Protein AF-A0A5C2H928-F1 (afdb_monomer)

Foldseek 3Di:
DEEEEEQWELQRQVLQQVCPVPADPVYFYEYEYQDVVSQVPRPGPYYAYPPDPCRLVVVLVVLLVYQEYEYEYEQLDPRLLPCVVVVLVSCVVSNHHYAYEYEYDAPPDDPSSNVSSVNSVVVVVVSDPRYDYQYDNDPVVSSVVSNVVVVLLVQALVNLLVVCVVQVADLDDPPDDDDDPDRHNVVSLSSLQSHPCNLVSLLPDDPVVQCVVPQDDPDPVSGDSSLVSSVSSLPRDDDPSLSSLVSCLVPPDLSVLVSLLCCLQPPVQPDDDDPVSNVSSLVSLVVSCVVPVDPSSVVSSCVSPVPD

InterPro domains:
  IPR036525 Tubulin/FtsZ, GTPase domain superfamily [SSF52490] (1-109)

Radius of gyration: 24.38 Å; Cα contacts (8 Å, |Δi|>4): 415; chains: 1; bounding box: 58×36×71 Å

Secondary structure (DSSP, 8-state):
--EEEEEEHHHHHHHHHHHTTTS-TTEEEEEE-S-HHHHHT---SEEE-TTSTTHHHHHHHHHHT-SEEEEEEETT-HHHHHHHHHHHHHHHHTT-EEEEEEEPPPTTS-HHHHHHHHHHHHHHHHH-S-EEEE--SSHHHHHHHHHHHHHHTT--HHHHHHHHHHTT-----SSSS---TTS-HHHHHHHHHT-TTHHHHHHHS-HHHHHHT----SSGGGS-HHHHHHHHHHHHS-S-HHHHHHHHHHHS-GGGHHHHHHIIIIIISSS---HHHHHHHHHHHHHHHHHH--HHHHHHHHHHHTT-

Mean predicted aligned error: 11.14 Å

Nearest PDB stru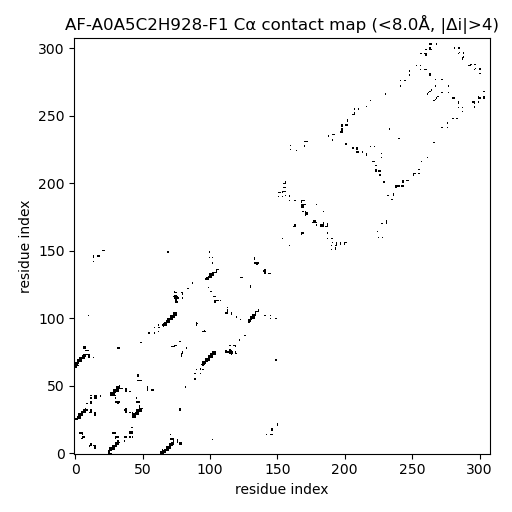ctures (foldseek):
  8grw-assembly1_A  TM=6.897E-01  e=3.865E-07  Spiroplasma melliferum KC3
  7yop-assembly1_B  TM=6.869E-01  e=4.079E-07  Spiroplasma melliferum KC3
  7yop-assembly1_A  TM=6.850E-01  e=5.060E-07  Spiroplasma melliferum KC3
  7ysz-assembly1_A  TM=6.876E-01  e=8.675E-07  Spiroplasma melliferum KC3
  8grw-assembly1_B  TM=6.575E-01  e=5.136E-06  Spiroplasma melliferum KC3

Solvent-accessible surface area (backbone atoms only — not comparable to full-atom values): 17445 Å² total; per-residue (Å²): 94,61,33,36,39,35,13,34,27,71,58,8,35,53,54,45,51,74,34,63,93,74,57,62,89,67,51,47,36,34,30,39,26,80,49,65,68,66,46,66,74,45,70,40,81,36,77,44,40,80,81,45,94,56,35,68,60,56,50,50,59,57,43,76,43,25,57,30,37,40,41,30,28,24,24,41,33,70,54,35,59,71,45,45,66,61,49,53,53,52,36,57,76,68,69,34,47,64,38,36,43,33,38,48,56,45,92,87,52,55,70,68,38,48,50,42,18,50,52,34,49,52,52,50,59,76,75,43,86,51,63,47,77,48,79,50,95,44,71,68,61,40,53,51,50,51,52,51,51,54,49,52,82,57,34,44,70,67,56,38,47,49,54,29,59,77,67,61,36,40,80,60,60,96,80,81,69,68,88,63,97,81,50,48,39,68,54,46,52,54,49,56,72,54,32,88,56,51,56,61,45,61,61,70,48,66,59,65,62,66,46,66,78,53,90,71,60,92,47,82,87,57,45,56,68,62,58,56,46,52,54,46,50,64,69,76,54,93,64,67,61,67,62,43,50,54,51,47,70,74,66,59,60,77,92,47,52,64,59,54,37,48,43,49,57,63,51,56,64,74,46,98,66,59,68,67,60,51,51,55,51,50,54,52,51,49,57,48,26,71,75,66,66,41,64,66,48,48,53,46,52,51,61,67,62,70,75,121

Structure (mmCIF, N/CA/C/O backbone):
data_AF-A0A5C2H928-F1
#
_entry.id   AF-A0A5C2H928-F1
#
loop_
_atom_site.group_PDB
_atom_site.id
_atom_site.type_symbol
_atom_site.label_atom_id
_atom_site.label_alt_id
_atom_site.label_comp_id
_atom_site.label_asym_id
_atom_site.label_entity_id
_atom_site.label_seq_id
_atom_site.pdbx_PDB_ins_code
_atom_site.Cartn_x
_atom_site.Cartn_y
_atom_site.Cartn_z
_atom_site.occupancy
_atom_site.B_iso_or_equiv
_atom_site.auth_seq_id
_atom_site.auth_comp_id
_atom_site.auth_asym_id
_atom_site.auth_atom_id
_atom_site.pdbx_PDB_model_num
ATOM 1 N N . MET A 1 1 ? -6.804 10.427 -7.674 1.00 55.69 1 MET A N 1
ATOM 2 C CA . MET A 1 1 ? -6.063 9.150 -7.776 1.00 55.69 1 MET A CA 1
ATOM 3 C C . MET A 1 1 ? -4.890 9.251 -6.802 1.00 55.69 1 MET A C 1
ATOM 5 O O . MET A 1 1 ? -4.259 10.294 -6.744 1.00 55.69 1 MET A O 1
ATOM 9 N N . LYS A 1 2 ? -4.619 8.267 -5.941 1.00 71.75 2 LYS A N 1
ATOM 10 C CA . LYS A 1 2 ? -3.500 8.432 -4.985 1.00 71.75 2 LYS A CA 1
ATOM 11 C C . LYS A 1 2 ? -2.214 7.746 -5.464 1.00 71.75 2 LYS A C 1
ATOM 13 O O . LYS A 1 2 ? -1.129 8.188 -5.111 1.00 71.75 2 LYS A O 1
ATOM 18 N N . LYS A 1 3 ? -2.279 6.698 -6.294 1.00 87.38 3 LYS A N 1
ATOM 19 C CA . LYS A 1 3 ? -1.070 5.949 -6.678 1.00 87.38 3 LYS A CA 1
ATOM 20 C C . LYS A 1 3 ? -1.137 5.439 -8.124 1.00 87.38 3 LYS A C 1
ATOM 22 O O . LYS A 1 3 ? -2.138 4.856 -8.536 1.00 87.38 3 LYS A O 1
ATOM 27 N N . LEU A 1 4 ? -0.067 5.663 -8.889 1.00 94.06 4 LEU A N 1
ATOM 28 C CA . LEU A 1 4 ? 0.100 5.188 -10.268 1.00 94.06 4 LEU A CA 1
ATOM 29 C C . LEU A 1 4 ? 1.338 4.287 -10.364 1.00 94.06 4 LEU A C 1
ATOM 31 O O . LEU A 1 4 ? 2.445 4.707 -10.030 1.00 94.06 4 LEU A O 1
ATOM 35 N N . ILE A 1 5 ? 1.169 3.056 -10.839 1.00 96.00 5 ILE A N 1
ATOM 36 C CA . ILE A 1 5 ? 2.278 2.134 -11.112 1.00 96.00 5 ILE A CA 1
ATOM 37 C C . ILE A 1 5 ? 2.601 2.217 -12.601 1.00 96.00 5 ILE A C 1
ATOM 39 O O . ILE A 1 5 ? 1.740 1.961 -13.440 1.00 96.00 5 ILE A O 1
ATOM 43 N N . ILE A 1 6 ? 3.835 2.581 -12.936 1.00 97.75 6 ILE A N 1
ATOM 44 C CA . ILE A 1 6 ? 4.293 2.744 -14.315 1.00 97.75 6 ILE A CA 1
ATOM 45 C C . ILE A 1 6 ? 5.278 1.629 -14.648 1.00 97.75 6 ILE A C 1
ATOM 47 O O . ILE A 1 6 ? 6.316 1.508 -14.008 1.00 97.75 6 ILE A O 1
ATOM 51 N N . GLY A 1 7 ? 4.980 0.840 -15.673 1.00 97.75 7 GLY A N 1
ATOM 52 C CA . GLY A 1 7 ? 5.851 -0.201 -16.204 1.00 97.75 7 GLY A CA 1
ATOM 53 C C . GLY A 1 7 ? 6.533 0.292 -17.471 1.00 97.75 7 GLY A C 1
ATOM 54 O O . GLY A 1 7 ? 5.864 0.551 -18.469 1.00 97.75 7 GLY A O 1
ATOM 55 N N . LEU A 1 8 ? 7.860 0.421 -17.448 1.00 97.94 8 LEU A N 1
ATOM 56 C CA . LEU A 1 8 ? 8.643 0.873 -18.597 1.00 97.94 8 LEU A CA 1
ATOM 57 C C . LEU A 1 8 ? 9.278 -0.303 -19.351 1.00 97.94 8 LEU A C 1
ATOM 59 O O . LEU A 1 8 ? 10.077 -1.073 -18.805 1.00 97.94 8 LEU A O 1
ATOM 63 N N . GLY A 1 9 ? 8.973 -0.396 -20.646 1.00 96.12 9 GLY A N 1
ATOM 64 C CA . GLY A 1 9 ? 9.479 -1.444 -21.531 1.00 96.12 9 GLY A CA 1
ATOM 65 C C . GLY A 1 9 ? 8.912 -2.833 -21.216 1.00 96.12 9 GLY A C 1
ATOM 66 O O . GLY A 1 9 ? 7.948 -2.977 -20.472 1.00 96.12 9 GLY A O 1
ATOM 67 N N . GLY A 1 10 ? 9.513 -3.878 -21.800 1.00 94.25 10 GLY A N 1
ATOM 68 C CA . GLY A 1 10 ? 8.982 -5.248 -21.701 1.00 94.25 10 GLY A CA 1
ATOM 69 C C . GLY A 1 10 ? 8.943 -5.779 -20.266 1.00 94.25 10 GLY A C 1
ATOM 70 O O . GLY A 1 10 ? 7.918 -6.272 -19.819 1.00 94.25 10 GLY A O 1
ATOM 71 N N . CYS A 1 11 ? 10.032 -5.589 -19.519 1.00 93.25 11 CYS A N 1
ATOM 72 C CA . CYS A 1 11 ? 10.132 -6.000 -18.117 1.00 93.25 11 CYS A CA 1
ATOM 73 C C . CYS A 1 11 ? 9.074 -5.300 -17.240 1.00 93.25 11 CYS A C 1
ATOM 75 O O . CYS A 1 11 ? 8.326 -5.970 -16.538 1.00 93.25 11 CYS A O 1
ATOM 77 N N . GLY A 1 12 ? 8.928 -3.972 -17.348 1.00 95.81 12 GLY A N 1
ATOM 78 C CA . GLY A 1 12 ? 7.892 -3.246 -16.609 1.00 95.81 12 GLY A CA 1
ATOM 79 C C . GLY A 1 12 ? 6.471 -3.682 -16.984 1.00 95.81 12 GLY A C 1
ATOM 80 O O . GLY A 1 12 ? 5.619 -3.805 -16.109 1.00 95.81 12 GLY A O 1
ATOM 81 N N . ASN A 1 13 ? 6.222 -3.971 -18.265 1.00 95.62 13 ASN A N 1
ATOM 82 C CA . ASN A 1 13 ? 4.935 -4.486 -18.728 1.00 95.62 13 ASN A CA 1
ATOM 83 C C . ASN A 1 13 ? 4.608 -5.871 -18.148 1.00 95.62 13 ASN A C 1
ATOM 85 O O . ASN A 1 13 ? 3.476 -6.103 -17.735 1.00 95.62 13 ASN A O 1
ATOM 89 N N . ASN A 1 14 ? 5.594 -6.769 -18.078 1.00 94.62 14 ASN A N 1
ATOM 90 C CA . ASN A 1 14 ? 5.408 -8.091 -17.480 1.00 94.62 14 ASN A CA 1
ATOM 91 C C . ASN A 1 14 ? 5.006 -7.975 -16.007 1.00 94.62 14 ASN A C 1
ATOM 93 O O . ASN A 1 14 ? 4.041 -8.609 -15.588 1.00 94.62 14 ASN A O 1
ATOM 97 N N . ILE A 1 15 ? 5.675 -7.104 -15.244 1.00 95.75 15 ILE A N 1
ATOM 98 C CA . ILE A 1 15 ? 5.316 -6.864 -13.841 1.00 95.75 15 ILE A CA 1
ATOM 99 C C . ILE A 1 15 ? 3.900 -6.290 -13.711 1.00 95.75 15 ILE A C 1
ATOM 101 O O . ILE A 1 15 ? 3.156 -6.722 -12.837 1.00 95.75 15 ILE A O 1
ATOM 105 N N . ILE A 1 16 ? 3.492 -5.370 -14.592 1.00 96.06 16 ILE A N 1
ATOM 106 C CA . ILE A 1 16 ? 2.112 -4.857 -14.603 1.00 96.06 16 ILE A CA 1
ATOM 107 C C . ILE A 1 16 ? 1.091 -5.972 -14.827 1.00 96.06 16 ILE A C 1
ATOM 109 O O . ILE A 1 16 ? 0.064 -5.986 -14.151 1.00 96.06 16 ILE A O 1
ATOM 113 N N . ASN A 1 17 ? 1.350 -6.884 -15.762 1.00 95.12 17 ASN A N 1
ATOM 114 C CA . ASN A 1 17 ? 0.442 -7.997 -16.027 1.00 95.12 17 ASN A CA 1
ATOM 115 C C . ASN A 1 17 ? 0.342 -8.923 -14.802 1.00 95.12 17 ASN A C 1
ATOM 117 O O . ASN A 1 17 ? -0.750 -9.318 -14.419 1.00 95.12 17 ASN A O 1
ATOM 121 N N . LEU A 1 18 ? 1.459 -9.188 -14.115 1.00 94.12 18 LEU A N 1
ATOM 122 C CA . LEU A 1 18 ? 1.479 -9.986 -12.879 1.00 94.12 18 LEU A CA 1
ATOM 123 C C . LEU A 1 18 ? 0.788 -9.315 -11.677 1.00 94.12 18 LEU A C 1
ATOM 125 O O . LEU A 1 18 ? 0.579 -9.975 -10.654 1.00 94.12 18 LEU A O 1
ATOM 129 N N . LEU A 1 19 ? 0.490 -8.016 -11.767 1.00 92.06 19 LEU A N 1
ATOM 130 C CA . LEU A 1 19 ? -0.123 -7.228 -10.699 1.00 92.06 19 LEU A CA 1
ATOM 131 C C . LEU A 1 19 ? -1.639 -7.094 -10.807 1.00 92.06 19 LEU A C 1
ATOM 133 O O . LEU A 1 19 ? -2.234 -6.734 -9.797 1.00 92.06 19 LEU A O 1
ATOM 137 N N . GLN A 1 20 ? -2.255 -7.340 -11.969 1.00 87.62 20 GLN A N 1
ATOM 138 C CA . GLN A 1 20 ? -3.663 -6.973 -12.200 1.00 87.62 20 GLN A CA 1
ATOM 139 C C . GLN A 1 20 ? -4.622 -7.552 -11.157 1.00 87.62 20 GLN A C 1
ATOM 141 O O . GLN A 1 20 ? -5.480 -6.828 -10.669 1.00 87.62 20 GLN A O 1
ATOM 146 N N . ASP A 1 21 ? -4.401 -8.797 -10.737 1.00 83.31 21 ASP A N 1
ATOM 147 C CA . ASP A 1 21 ? -5.258 -9.473 -9.753 1.00 83.31 21 ASP A CA 1
ATOM 148 C C . ASP A 1 21 ? -4.782 -9.292 -8.299 1.00 83.31 21 ASP A C 1
ATOM 150 O O . ASP A 1 21 ? -5.306 -9.917 -7.380 1.00 83.31 21 ASP A O 1
ATOM 154 N N . LYS A 1 22 ? -3.737 -8.484 -8.074 1.00 83.81 22 LYS A N 1
ATOM 155 C CA . LYS A 1 22 ? -3.078 -8.314 -6.764 1.00 83.81 22 LYS A CA 1
ATOM 156 C C . LYS A 1 22 ? -3.180 -6.899 -6.207 1.00 83.81 22 LYS A C 1
ATOM 158 O O . LYS A 1 22 ? -2.817 -6.677 -5.054 1.00 83.81 22 LYS A O 1
ATOM 163 N N . ILE A 1 23 ? -3.600 -5.942 -7.026 1.00 83.31 23 ILE A N 1
ATOM 164 C CA . ILE A 1 23 ? -3.774 -4.543 -6.638 1.00 83.31 23 ILE A CA 1
ATOM 165 C C . ILE A 1 23 ? -5.264 -4.225 -6.548 1.00 83.31 23 ILE A C 1
ATOM 167 O O . ILE A 1 23 ? -6.061 -4.736 -7.326 1.00 83.31 23 ILE A O 1
ATOM 171 N N . ASP A 1 24 ? -5.637 -3.380 -5.593 1.00 79.12 24 ASP A N 1
ATOM 172 C CA . ASP A 1 24 ? -7.003 -2.874 -5.483 1.00 79.12 24 ASP A CA 1
ATOM 173 C C . ASP A 1 24 ? -7.232 -1.650 -6.394 1.00 79.12 24 ASP A C 1
ATOM 175 O O . ASP A 1 24 ? -6.313 -1.112 -7.024 1.00 79.12 24 ASP A O 1
ATOM 179 N N . ASP A 1 25 ? -8.471 -1.157 -6.420 1.00 78.38 25 ASP A N 1
ATOM 180 C CA . ASP A 1 25 ? -8.875 0.007 -7.216 1.00 78.38 25 ASP A CA 1
ATOM 181 C C . ASP A 1 25 ? -8.203 1.331 -6.810 1.00 78.38 25 ASP A C 1
ATOM 183 O O . ASP A 1 25 ? -8.325 2.334 -7.528 1.00 78.38 25 ASP A O 1
ATOM 187 N N . SER A 1 26 ? -7.476 1.365 -5.685 1.00 76.31 26 SER A N 1
ATOM 188 C CA . SER A 1 26 ? -6.717 2.546 -5.264 1.00 76.31 26 SER A CA 1
ATOM 189 C C . SER A 1 26 ? -5.478 2.789 -6.136 1.00 76.31 26 SER A C 1
ATOM 191 O O . SER A 1 26 ? -4.950 3.912 -6.162 1.00 76.31 26 SER A O 1
ATOM 193 N N . PHE A 1 27 ? -5.065 1.774 -6.904 1.00 86.75 27 PHE A N 1
ATOM 194 C CA . PHE A 1 27 ? -4.008 1.854 -7.900 1.00 86.75 27 PHE A CA 1
ATOM 195 C C . PHE A 1 27 ? -4.575 1.970 -9.303 1.00 86.75 27 PHE A C 1
ATOM 197 O O . PHE A 1 27 ? -5.548 1.322 -9.682 1.00 86.75 27 PHE A O 1
ATOM 204 N N . LYS A 1 28 ? -3.889 2.763 -10.122 1.00 92.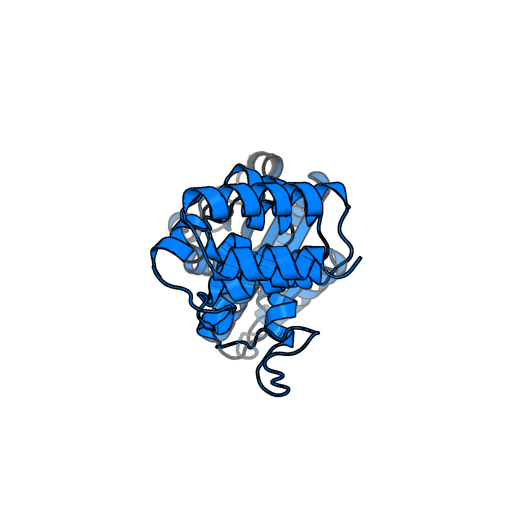75 28 LYS A N 1
ATOM 205 C CA . LYS A 1 28 ? -3.954 2.601 -11.571 1.00 92.75 28 LYS A CA 1
ATOM 206 C C . LYS A 1 28 ? -2.596 2.181 -12.101 1.00 92.75 28 LYS A C 1
ATOM 208 O O . LYS A 1 28 ? -1.559 2.489 -11.514 1.00 92.75 28 LYS A O 1
ATOM 213 N N . THR A 1 29 ? -2.612 1.468 -13.214 1.00 95.94 29 THR A N 1
ATOM 214 C CA . THR A 1 29 ? -1.425 0.952 -13.890 1.00 95.94 29 THR A CA 1
ATOM 215 C C . THR A 1 29 ? -1.278 1.598 -15.258 1.00 95.94 29 THR A C 1
ATOM 217 O O . THR A 1 29 ? -2.259 1.821 -15.969 1.00 95.94 29 THR A O 1
ATOM 220 N N . LEU A 1 30 ? -0.041 1.914 -15.626 1.00 97.50 30 LEU A N 1
ATOM 221 C CA . LEU A 1 30 ? 0.318 2.498 -16.909 1.00 97.50 30 LEU A CA 1
ATOM 222 C C . LEU A 1 30 ? 1.487 1.727 -17.523 1.00 97.50 30 LEU A C 1
ATOM 224 O O . LEU A 1 30 ? 2.583 1.713 -16.968 1.00 97.50 30 LEU A O 1
ATOM 228 N N . SER A 1 31 ? 1.278 1.145 -18.701 1.00 97.88 31 SER A N 1
ATOM 229 C CA . SER A 1 31 ? 2.362 0.574 -19.505 1.00 97.88 31 SER A CA 1
ATOM 230 C C . SER A 1 31 ? 2.913 1.617 -20.475 1.00 97.88 31 SER A C 1
ATOM 232 O O . SER A 1 31 ? 2.161 2.209 -21.252 1.00 97.88 31 SER A O 1
ATOM 234 N N . ILE A 1 32 ? 4.228 1.844 -20.427 1.00 97.88 32 ILE A N 1
ATOM 235 C CA . ILE A 1 32 ? 4.962 2.696 -21.368 1.00 97.88 32 ILE A CA 1
ATOM 236 C C . ILE A 1 32 ? 5.856 1.808 -22.225 1.00 97.88 32 ILE A C 1
ATOM 238 O O . ILE A 1 32 ? 6.888 1.302 -21.768 1.00 97.88 32 ILE A O 1
ATOM 242 N N . GLN A 1 33 ? 5.470 1.623 -23.486 1.00 95.44 33 GLN A N 1
ATOM 243 C CA . GLN A 1 33 ? 6.111 0.656 -24.368 1.00 95.44 33 GLN A CA 1
ATOM 244 C C . GLN A 1 33 ? 6.231 1.183 -25.800 1.00 95.44 33 GLN A C 1
ATOM 246 O O . GLN A 1 33 ? 5.265 1.644 -26.395 1.00 95.44 33 GLN A O 1
ATOM 251 N N . LYS A 1 34 ? 7.442 1.077 -26.364 1.00 94.38 34 LYS A N 1
ATOM 252 C CA . LYS A 1 34 ? 7.734 1.481 -27.751 1.00 94.38 34 LYS A CA 1
ATOM 253 C C . LYS A 1 34 ? 7.280 0.447 -28.784 1.00 94.38 34 LYS A C 1
ATOM 255 O O . LYS A 1 34 ? 7.110 0.783 -29.952 1.00 94.38 34 LYS A O 1
ATOM 260 N N . ASP A 1 35 ? 7.196 -0.812 -28.361 1.00 93.38 35 ASP A N 1
ATOM 261 C CA . ASP A 1 35 ? 6.748 -1.946 -29.162 1.00 93.38 35 ASP A CA 1
ATOM 262 C C . ASP A 1 35 ? 5.219 -2.058 -29.096 1.00 93.38 35 ASP A C 1
ATOM 264 O O . ASP A 1 35 ? 4.649 -2.373 -28.050 1.00 93.38 35 ASP A O 1
ATOM 268 N N . LEU A 1 36 ? 4.557 -1.789 -30.220 1.00 93.31 36 LEU A N 1
ATOM 269 C CA . LEU A 1 36 ? 3.099 -1.773 -30.303 1.00 93.31 36 LEU A CA 1
ATOM 270 C C . LEU A 1 36 ? 2.468 -3.144 -30.031 1.00 93.31 36 LEU A C 1
ATOM 272 O O . LEU A 1 36 ? 1.366 -3.190 -29.491 1.00 93.31 36 LEU A O 1
ATOM 276 N N . GLN A 1 37 ? 3.154 -4.247 -30.347 1.00 93.19 37 GLN A N 1
ATOM 277 C CA . GLN A 1 37 ? 2.633 -5.590 -30.086 1.00 93.19 37 GLN A CA 1
ATOM 278 C C . GLN A 1 37 ? 2.624 -5.872 -28.584 1.00 93.19 37 GLN A C 1
ATOM 280 O O . GLN A 1 37 ? 1.601 -6.280 -28.034 1.00 93.19 37 GLN A O 1
ATOM 285 N N . LEU A 1 38 ? 3.731 -5.565 -27.896 1.00 91.50 38 LEU A N 1
ATOM 286 C CA . LEU A 1 38 ? 3.805 -5.688 -26.437 1.00 91.50 38 LEU A CA 1
ATOM 287 C C . LEU A 1 38 ? 2.843 -4.725 -25.724 1.00 91.50 38 LEU A C 1
ATOM 289 O O . LEU A 1 38 ? 2.281 -5.072 -24.686 1.00 91.50 38 LEU A O 1
ATOM 293 N N . LEU A 1 39 ? 2.642 -3.522 -26.272 1.00 93.31 39 LEU A N 1
ATOM 294 C CA . LEU A 1 39 ? 1.685 -2.554 -25.736 1.00 93.31 39 LEU A CA 1
ATOM 295 C C . LEU A 1 39 ? 0.240 -3.064 -25.882 1.00 93.31 39 LEU A C 1
ATOM 297 O O . LEU A 1 39 ? -0.550 -2.942 -24.944 1.00 93.31 39 LEU A O 1
ATOM 301 N N . ALA A 1 40 ? -0.103 -3.676 -27.020 1.00 93.50 40 ALA A N 1
ATOM 302 C CA . ALA A 1 40 ? -1.438 -4.208 -27.281 1.00 93.50 40 ALA A CA 1
ATOM 303 C C . ALA A 1 40 ? -1.838 -5.282 -26.257 1.00 93.50 40 ALA A C 1
ATOM 305 O O . ALA A 1 40 ? -2.917 -5.180 -25.671 1.00 93.50 40 ALA A O 1
ATOM 306 N N . ILE A 1 41 ? -0.938 -6.227 -25.960 1.00 94.75 41 ILE A N 1
ATOM 307 C CA . ILE A 1 41 ? -1.176 -7.323 -25.000 1.00 94.75 41 ILE A CA 1
ATOM 308 C C . ILE A 1 41 ? -1.043 -6.915 -23.524 1.00 94.75 41 ILE A C 1
ATOM 310 O O . ILE A 1 41 ? -1.226 -7.741 -22.632 1.00 94.75 41 ILE A O 1
ATOM 314 N N . SER A 1 42 ? -0.682 -5.662 -23.236 1.00 96.00 42 SER A N 1
ATOM 315 C CA . SER A 1 42 ? -0.625 -5.160 -21.862 1.00 96.00 42 SER A CA 1
ATOM 316 C C . SER A 1 42 ? -2.006 -5.203 -21.208 1.00 96.00 42 SER A C 1
ATOM 318 O O . SER A 1 42 ? -2.995 -4.815 -21.828 1.00 96.00 42 SER A O 1
ATOM 320 N N . GLN A 1 43 ? -2.075 -5.601 -19.943 1.00 95.88 43 GLN A N 1
ATOM 321 C CA . GLN A 1 43 ? -3.306 -5.536 -19.153 1.00 95.88 43 GLN A CA 1
ATOM 322 C C . GLN A 1 43 ? -3.422 -4.232 -18.343 1.00 95.88 43 GLN A C 1
ATOM 324 O O . GLN A 1 43 ? -4.352 -4.072 -17.563 1.00 95.88 43 GLN A O 1
ATOM 329 N N . ALA A 1 44 ? -2.497 -3.283 -18.528 1.00 96.38 44 ALA A N 1
ATOM 330 C CA . ALA A 1 44 ? -2.520 -1.998 -17.835 1.00 96.38 44 ALA A CA 1
ATOM 331 C C . ALA A 1 44 ? -3.829 -1.217 -18.058 1.00 96.38 44 ALA A C 1
ATOM 333 O O . ALA A 1 44 ? -4.358 -1.198 -19.172 1.00 96.38 44 ALA A O 1
ATOM 334 N N . ASN A 1 45 ? -4.271 -0.463 -17.042 1.00 95.19 45 ASN A N 1
ATOM 335 C CA . ASN A 1 45 ? -5.421 0.446 -17.167 1.00 95.19 45 ASN A CA 1
ATOM 336 C C . ASN A 1 45 ? -5.179 1.528 -18.232 1.00 95.19 45 ASN A C 1
ATOM 338 O O . ASN A 1 45 ? -6.101 1.928 -18.937 1.00 95.19 45 ASN A O 1
ATOM 342 N N . PHE A 1 46 ? -3.933 1.993 -18.345 1.00 96.25 46 PHE A N 1
ATOM 343 C CA . PHE A 1 46 ? -3.497 2.970 -19.334 1.00 96.25 46 PHE A CA 1
ATOM 344 C C . PHE A 1 46 ? -2.302 2.445 -20.128 1.00 96.25 46 PHE A C 1
ATOM 346 O O . PHE A 1 46 ? -1.448 1.721 -19.616 1.00 96.25 46 PHE A O 1
ATOM 353 N N . LYS A 1 47 ? -2.216 2.846 -21.393 1.00 97.56 47 LYS A N 1
ATOM 354 C CA . LYS A 1 47 ? -1.186 2.405 -22.336 1.00 97.56 47 LYS A CA 1
ATOM 355 C C . LYS A 1 47 ? -0.677 3.620 -23.092 1.00 97.56 47 LYS A C 1
ATOM 357 O O . LYS A 1 47 ? -1.481 4.338 -23.679 1.00 97.56 47 LYS A O 1
ATOM 362 N N . LEU A 1 48 ? 0.631 3.856 -23.075 1.00 97.75 48 LEU A N 1
ATOM 363 C CA . LEU A 1 48 ? 1.257 4.956 -23.805 1.00 97.75 48 LEU A CA 1
ATOM 364 C C . LEU A 1 48 ? 2.460 4.459 -24.602 1.00 97.75 48 LEU A C 1
ATOM 366 O O . LEU A 1 48 ? 3.296 3.710 -24.089 1.00 97.75 48 LEU A O 1
ATOM 370 N N . ASN A 1 49 ? 2.584 4.929 -25.840 1.00 96.62 49 ASN A N 1
ATOM 371 C CA . ASN A 1 49 ? 3.801 4.753 -26.612 1.00 96.62 49 ASN A CA 1
ATOM 372 C C . ASN A 1 49 ? 4.672 6.013 -26.465 1.00 96.62 49 ASN A C 1
ATOM 374 O O . ASN A 1 49 ? 4.209 7.109 -26.775 1.00 96.62 49 ASN A O 1
ATOM 378 N N . PRO A 1 50 ? 5.938 5.901 -26.016 1.00 94.75 50 PRO A N 1
ATOM 379 C CA . PRO A 1 50 ? 6.826 7.055 -25.863 1.00 94.75 50 PRO A CA 1
ATOM 380 C C . PRO A 1 50 ? 7.198 7.736 -27.190 1.00 94.75 50 PRO A C 1
ATOM 382 O O . PRO A 1 50 ? 7.854 8.772 -27.170 1.00 94.75 50 PRO A O 1
ATOM 385 N N . LYS A 1 51 ? 6.828 7.150 -28.337 1.00 94.06 51 LYS A N 1
ATOM 386 C CA . LYS A 1 51 ? 7.000 7.744 -29.669 1.00 94.06 51 LYS A CA 1
ATOM 387 C C . LYS A 1 51 ? 5.799 8.575 -30.129 1.00 94.06 51 LYS A C 1
ATOM 389 O O . LYS A 1 51 ? 5.903 9.216 -31.170 1.00 94.06 51 LYS A O 1
ATOM 394 N N . ASP A 1 52 ? 4.681 8.547 -29.406 1.00 95.44 52 ASP A N 1
ATOM 395 C CA . ASP A 1 52 ? 3.497 9.315 -29.787 1.00 95.44 52 ASP A CA 1
ATOM 396 C C . ASP A 1 52 ? 3.744 10.816 -29.580 1.00 95.44 52 ASP A C 1
ATOM 398 O O . ASP A 1 52 ? 4.264 11.238 -28.544 1.00 95.44 52 ASP A O 1
ATOM 402 N N . ASN A 1 53 ? 3.312 11.640 -30.538 1.00 94.38 53 ASN A N 1
ATOM 403 C CA . ASN A 1 53 ? 3.501 13.097 -30.493 1.00 94.38 53 ASN A CA 1
ATOM 404 C C . ASN A 1 53 ? 2.823 13.761 -29.281 1.00 94.38 53 ASN A C 1
ATOM 406 O O . ASN A 1 53 ? 3.218 14.846 -28.862 1.00 94.38 53 ASN A O 1
ATOM 410 N N . ASP A 1 54 ? 1.798 13.126 -28.712 1.00 95.44 54 ASP A N 1
ATOM 411 C CA . ASP A 1 54 ? 1.058 13.608 -27.547 1.00 95.44 54 ASP A CA 1
ATOM 412 C C . ASP A 1 54 ? 1.402 12.854 -26.250 1.00 95.44 54 ASP A C 1
ATOM 414 O O . ASP A 1 54 ? 0.704 13.010 -25.244 1.00 95.44 54 ASP A O 1
ATOM 418 N N . PHE A 1 55 ? 2.495 12.080 -26.244 1.00 96.56 55 PHE A N 1
ATOM 419 C CA . PHE A 1 55 ? 2.939 11.282 -25.101 1.00 96.56 55 PHE A CA 1
ATOM 420 C C . PHE A 1 55 ? 3.047 12.101 -23.807 1.00 96.56 55 PHE A C 1
ATOM 422 O O . PHE A 1 55 ? 2.426 11.748 -22.802 1.00 96.56 55 PHE A O 1
ATOM 429 N N . GLU A 1 56 ? 3.794 13.214 -23.822 1.00 96.31 56 GLU A N 1
ATOM 430 C CA . GLU A 1 56 ? 3.982 14.048 -22.625 1.00 96.31 56 GLU A CA 1
ATOM 431 C C . GLU A 1 56 ? 2.648 14.638 -22.152 1.00 96.31 56 GLU A C 1
ATOM 433 O O . GLU A 1 56 ? 2.370 14.655 -20.954 1.00 96.31 56 GLU A O 1
ATOM 438 N N . LYS A 1 57 ? 1.784 15.071 -23.079 1.00 96.19 57 LYS A N 1
ATOM 439 C CA . LYS A 1 57 ? 0.464 15.621 -22.744 1.00 96.19 57 LYS A CA 1
ATOM 440 C C . LYS A 1 57 ? -0.401 14.576 -22.038 1.00 96.19 57 LYS A C 1
ATOM 442 O O . LYS A 1 57 ? -0.932 14.861 -20.967 1.00 96.19 57 LYS A O 1
ATOM 447 N N . LYS A 1 58 ? -0.503 13.368 -22.601 1.00 96.19 58 LYS A N 1
ATOM 448 C CA . LYS A 1 58 ? -1.264 12.257 -22.011 1.00 96.19 58 LYS A CA 1
ATOM 449 C C . LYS A 1 58 ? -0.708 11.856 -20.644 1.00 96.19 58 LYS A C 1
ATOM 451 O O . LYS A 1 58 ? -1.477 11.668 -19.703 1.00 96.19 58 LYS A O 1
ATOM 456 N N . LEU A 1 59 ? 0.618 11.771 -20.512 1.00 96.88 59 LEU A N 1
ATOM 457 C CA . LEU A 1 59 ? 1.262 11.457 -19.239 1.00 96.88 59 LEU A CA 1
ATOM 458 C C . LEU A 1 59 ? 0.987 12.542 -18.188 1.00 96.88 59 LEU A C 1
ATOM 460 O O . LEU A 1 59 ? 0.604 12.211 -17.070 1.00 96.88 59 LEU A O 1
ATOM 464 N N . ASN A 1 60 ? 1.101 13.824 -18.545 1.00 95.12 60 ASN A N 1
ATOM 465 C CA . ASN A 1 60 ? 0.786 14.936 -17.645 1.00 95.12 60 ASN A CA 1
ATOM 466 C C . ASN A 1 60 ? -0.663 14.875 -17.150 1.00 95.12 60 ASN A C 1
ATOM 468 O O . ASN A 1 60 ? -0.898 15.044 -15.957 1.00 95.12 60 ASN A O 1
ATOM 472 N N . THR A 1 61 ? -1.630 14.567 -18.019 1.00 93.75 61 THR A N 1
ATOM 473 C CA . THR A 1 61 ? -3.031 14.390 -17.605 1.00 93.75 61 THR A CA 1
ATOM 474 C C . THR A 1 61 ? -3.186 13.269 -16.574 1.00 93.75 61 THR A C 1
ATOM 476 O O . THR A 1 61 ? -3.874 13.456 -15.577 1.00 93.75 61 THR A O 1
ATOM 479 N N . LEU A 1 62 ? -2.513 12.126 -16.741 1.00 93.38 62 LEU A N 1
ATOM 480 C CA . LEU A 1 62 ? -2.556 11.041 -15.746 1.00 93.38 62 LEU A CA 1
ATOM 481 C C . LEU A 1 62 ? -1.901 11.438 -14.411 1.00 93.38 62 LEU A C 1
ATOM 483 O O . LEU A 1 62 ? -2.375 11.055 -13.336 1.00 93.38 62 LEU A O 1
ATOM 487 N N . LEU A 1 63 ? -0.819 12.217 -14.473 1.00 93.31 63 LEU A N 1
ATOM 488 C CA . LEU A 1 63 ? -0.095 12.691 -13.294 1.00 93.31 63 LEU A CA 1
ATOM 489 C C . LEU A 1 63 ? -0.853 13.784 -12.533 1.00 93.31 63 LEU A C 1
ATOM 491 O O . LEU A 1 63 ? -0.750 13.819 -11.314 1.00 93.31 63 LEU A O 1
ATOM 495 N N . GLN A 1 64 ? -1.678 14.607 -13.190 1.00 88.56 64 GLN A N 1
ATOM 496 C CA . GLN A 1 64 ? -2.546 15.583 -12.505 1.00 88.56 64 GLN A CA 1
ATOM 497 C C . GLN A 1 64 ? -3.460 14.927 -11.473 1.00 88.56 64 GLN A C 1
ATOM 499 O O . GLN A 1 64 ? -3.776 15.519 -10.443 1.00 88.56 64 GLN A O 1
ATOM 504 N N . TYR A 1 65 ? -3.867 13.688 -11.737 1.00 85.00 65 TYR A N 1
ATOM 505 C CA . TYR A 1 65 ? -4.705 12.947 -10.819 1.00 85.00 65 TYR A CA 1
ATOM 506 C C . TYR A 1 65 ? -3.913 12.100 -9.835 1.00 85.00 65 TYR A C 1
ATOM 508 O O . TYR A 1 65 ? -4.576 11.540 -8.979 1.00 85.00 65 TYR A O 1
ATOM 516 N N . SER A 1 66 ? -2.578 12.002 -9.909 1.00 87.31 66 SER A N 1
ATOM 517 C CA . SER A 1 66 ? -1.740 11.092 -9.105 1.00 87.31 66 SER A CA 1
ATOM 518 C C . SER A 1 66 ? -0.691 11.846 -8.283 1.00 87.31 66 SER A C 1
ATOM 520 O O . SER A 1 66 ? 0.168 12.510 -8.847 1.00 87.31 66 SER A O 1
ATOM 522 N N . ASN A 1 67 ? -0.670 11.686 -6.957 1.00 78.50 67 ASN A N 1
ATOM 523 C CA . ASN A 1 67 ? 0.362 12.307 -6.107 1.00 78.50 67 ASN A CA 1
ATOM 524 C C . ASN A 1 67 ? 1.580 11.401 -5.830 1.00 78.50 67 ASN A C 1
ATOM 526 O O . ASN A 1 67 ? 2.611 11.899 -5.369 1.00 78.50 67 ASN A O 1
ATOM 530 N N . LYS A 1 68 ? 1.496 10.100 -6.146 1.00 88.81 68 LYS A N 1
ATOM 531 C CA . LYS A 1 68 ? 2.592 9.135 -5.982 1.00 88.81 68 LYS A CA 1
ATOM 532 C C . LYS A 1 68 ? 2.722 8.188 -7.178 1.00 88.81 68 LYS A C 1
ATOM 534 O O . LYS A 1 68 ? 1.723 7.672 -7.681 1.00 88.81 68 LYS A O 1
ATOM 539 N N . VAL A 1 69 ? 3.958 7.930 -7.600 1.00 93.88 69 VAL A N 1
ATOM 540 C CA . VAL A 1 69 ? 4.314 7.027 -8.704 1.00 93.88 69 VAL A CA 1
ATOM 541 C C . VAL A 1 69 ? 5.270 5.934 -8.233 1.00 93.88 69 VAL A C 1
ATOM 543 O O . VAL A 1 69 ? 6.235 6.196 -7.516 1.00 93.88 69 VAL A O 1
ATOM 546 N N . ILE A 1 70 ? 5.040 4.703 -8.682 1.00 95.06 70 ILE A N 1
ATOM 547 C CA . ILE A 1 70 ? 6.017 3.612 -8.594 1.00 95.06 70 ILE A CA 1
ATOM 548 C C . ILE A 1 70 ? 6.445 3.278 -10.021 1.00 95.06 70 ILE A C 1
ATOM 550 O O . ILE A 1 70 ? 5.649 2.751 -10.793 1.00 95.06 70 ILE A O 1
ATOM 554 N N . LEU A 1 71 ? 7.684 3.607 -10.390 1.00 97.31 71 LEU A N 1
ATOM 555 C CA . LEU A 1 71 ? 8.244 3.283 -11.701 1.00 97.31 71 LEU A CA 1
ATOM 556 C C . LEU A 1 71 ? 8.981 1.945 -11.633 1.00 97.31 71 LEU A C 1
ATOM 558 O O . LEU A 1 71 ? 9.969 1.814 -10.915 1.00 97.31 71 LEU A O 1
ATOM 562 N N . VAL A 1 72 ? 8.539 0.979 -12.429 1.00 97.50 72 VAL A N 1
ATOM 563 C CA . VAL A 1 72 ? 9.128 -0.356 -12.543 1.00 97.50 72 VAL A CA 1
ATOM 564 C C . VAL A 1 72 ? 9.772 -0.500 -13.911 1.00 97.50 72 VAL A C 1
ATOM 566 O O . VAL A 1 72 ? 9.136 -0.259 -14.941 1.00 97.50 72 VAL A O 1
ATOM 569 N N . LEU A 1 73 ? 11.043 -0.891 -13.944 1.00 97.50 73 LEU A N 1
ATOM 570 C CA . LEU A 1 73 ? 11.788 -1.017 -15.193 1.00 97.50 73 LEU A CA 1
ATOM 571 C C . LEU A 1 73 ? 12.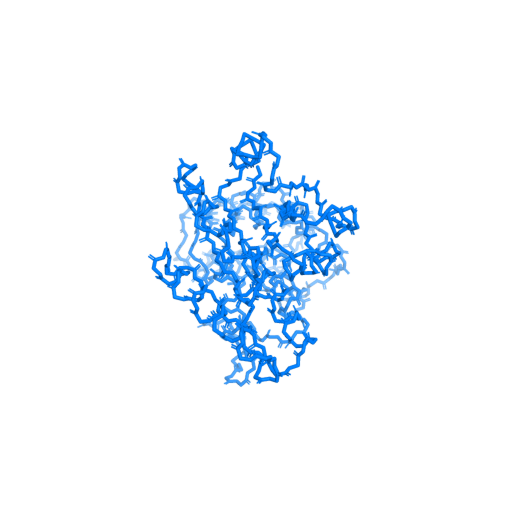847 -2.113 -15.124 1.00 97.50 73 LEU A C 1
ATOM 573 O O . LEU A 1 73 ? 13.392 -2.403 -14.063 1.00 97.50 73 LEU A O 1
ATOM 577 N N . GLY A 1 74 ? 13.194 -2.677 -16.279 1.00 96.38 74 GLY A N 1
ATOM 578 C CA . GLY A 1 74 ? 14.381 -3.522 -16.412 1.00 96.38 74 GLY A CA 1
ATOM 579 C C . GLY A 1 74 ? 15.608 -2.657 -16.672 1.00 96.38 74 GLY A C 1
ATOM 580 O O . GLY A 1 74 ? 15.652 -1.962 -17.687 1.00 96.38 74 GLY A O 1
ATOM 581 N N . ALA A 1 75 ? 16.618 -2.697 -15.804 1.00 95.38 75 ALA A N 1
ATOM 582 C CA . ALA A 1 75 ? 17.824 -1.875 -15.933 1.00 95.38 75 ALA A CA 1
ATOM 583 C C . ALA A 1 75 ? 18.605 -2.190 -17.222 1.00 95.38 75 ALA A C 1
ATOM 585 O O . ALA A 1 75 ? 19.204 -1.303 -17.810 1.00 95.38 75 ALA A O 1
ATOM 586 N N . ALA A 1 76 ? 18.543 -3.432 -17.709 1.00 94.25 76 ALA A N 1
ATOM 587 C CA . ALA A 1 76 ? 19.159 -3.864 -18.969 1.00 94.25 76 ALA A CA 1
ATOM 588 C C . ALA A 1 76 ? 18.306 -3.561 -20.224 1.00 94.25 76 ALA A C 1
ATOM 590 O O . ALA A 1 76 ? 18.595 -4.023 -21.337 1.00 94.25 76 ALA A O 1
ATOM 591 N N . GLY A 1 77 ? 17.185 -2.860 -20.051 1.00 92.12 77 GLY A N 1
ATOM 592 C CA . GLY A 1 77 ? 16.249 -2.528 -21.115 1.00 92.12 77 GLY A CA 1
ATOM 593 C C . GLY A 1 77 ? 16.690 -1.293 -21.894 1.00 92.12 77 GLY A C 1
ATOM 594 O O . GLY A 1 77 ? 16.939 -0.241 -21.313 1.00 92.12 77 GLY A O 1
ATOM 595 N N . THR A 1 78 ? 16.691 -1.372 -23.228 1.00 91.62 78 THR A N 1
ATOM 596 C CA . THR A 1 78 ? 16.975 -0.197 -24.071 1.00 91.62 78 THR A CA 1
ATOM 597 C C . THR A 1 78 ? 15.950 0.914 -23.858 1.00 91.62 78 THR A C 1
ATOM 599 O O . THR A 1 78 ? 16.307 2.082 -23.867 1.00 91.62 78 THR A O 1
ATOM 602 N N . SER A 1 79 ? 14.674 0.561 -23.655 1.00 94.12 79 SER A N 1
ATOM 603 C CA . SER A 1 79 ? 13.621 1.547 -23.376 1.00 94.12 79 SER A CA 1
ATOM 604 C C . SER A 1 79 ? 13.876 2.264 -22.051 1.00 94.12 79 SER A C 1
ATOM 606 O O . SER A 1 79 ? 13.672 3.467 -21.961 1.00 94.12 79 SER A O 1
ATOM 608 N N . SER A 1 80 ? 14.384 1.544 -21.048 1.00 95.06 80 SER A N 1
ATOM 609 C CA . SER A 1 80 ? 14.770 2.130 -19.768 1.00 95.06 80 SER A CA 1
ATOM 610 C C . SER A 1 80 ? 15.891 3.142 -19.941 1.00 95.06 80 SER A C 1
ATOM 612 O O . SER A 1 80 ? 15.751 4.273 -19.503 1.00 95.06 80 SER A O 1
ATOM 614 N N . LEU A 1 81 ? 16.971 2.774 -20.635 1.00 94.50 81 LEU A N 1
ATOM 615 C CA . LEU A 1 81 ? 18.082 3.694 -20.876 1.00 94.50 81 LEU A CA 1
ATOM 616 C C . LEU A 1 81 ? 17.653 4.946 -21.660 1.00 94.50 81 LEU A C 1
ATOM 618 O O . LEU A 1 81 ? 18.100 6.037 -21.333 1.00 94.50 81 LEU A O 1
ATOM 622 N N . LEU A 1 82 ? 16.789 4.792 -22.667 1.00 94.88 82 LEU A N 1
ATOM 623 C CA . LEU A 1 82 ? 16.387 5.889 -23.553 1.00 94.88 82 LEU A CA 1
ATOM 624 C C . LEU A 1 82 ? 15.367 6.847 -22.929 1.00 94.88 82 LEU A C 1
ATOM 626 O O . LEU A 1 82 ? 15.442 8.047 -23.165 1.00 94.88 82 LEU A O 1
ATOM 630 N N . TYR A 1 83 ? 14.389 6.333 -22.182 1.00 95.81 83 TYR A N 1
ATOM 631 C CA . TYR A 1 83 ? 13.224 7.128 -21.774 1.00 95.81 83 TYR A CA 1
ATOM 632 C C . TYR A 1 83 ? 13.192 7.469 -20.282 1.00 95.81 83 TYR A C 1
ATOM 634 O O . TYR A 1 83 ? 12.392 8.311 -19.877 1.00 95.81 83 TYR A O 1
ATOM 642 N N . PHE A 1 84 ? 14.042 6.849 -19.456 1.00 95.75 84 PHE A N 1
ATOM 643 C CA . PHE A 1 84 ? 14.041 7.056 -18.005 1.00 95.75 84 PHE A CA 1
ATOM 644 C C . PHE A 1 84 ? 14.225 8.524 -17.609 1.00 95.75 84 PHE A C 1
ATOM 646 O O . PHE A 1 84 ? 13.452 9.047 -16.810 1.00 95.75 84 PHE A O 1
ATOM 653 N N . GLU A 1 85 ? 15.226 9.190 -18.179 1.00 94.69 85 GLU A N 1
ATOM 654 C CA . GLU A 1 85 ? 15.549 10.577 -17.845 1.00 94.69 85 GLU A CA 1
ATOM 655 C C . GLU A 1 85 ? 14.374 11.517 -18.132 1.00 94.69 85 GLU A C 1
ATOM 657 O O . GLU A 1 85 ? 13.945 12.260 -17.249 1.00 94.69 85 GLU A O 1
ATOM 662 N N . ASN A 1 86 ? 13.782 11.404 -19.324 1.00 94.88 86 ASN A N 1
ATOM 663 C CA . ASN A 1 86 ? 12.620 12.202 -19.701 1.00 94.88 86 ASN A CA 1
ATOM 664 C C . ASN A 1 86 ? 11.430 11.971 -18.751 1.00 94.88 86 ASN A C 1
ATOM 666 O O . ASN A 1 86 ? 10.784 12.921 -18.314 1.00 94.88 86 ASN A O 1
ATOM 670 N N . LEU A 1 87 ? 11.173 10.717 -18.357 1.00 96.62 87 LEU A N 1
ATOM 671 C CA . LEU A 1 87 ? 10.122 10.401 -17.384 1.00 96.62 87 LEU A CA 1
ATOM 672 C C . LEU A 1 87 ? 10.367 11.071 -16.031 1.00 96.62 87 LEU A C 1
ATOM 674 O O . LEU A 1 87 ? 9.449 11.668 -15.473 1.00 96.62 87 LEU A O 1
ATOM 678 N N . VAL A 1 88 ? 11.597 11.021 -15.513 1.00 94.88 88 VAL A N 1
ATOM 679 C CA . VAL A 1 88 ? 11.932 11.668 -14.236 1.00 94.88 88 VAL A CA 1
ATOM 680 C C . VAL A 1 88 ? 11.765 13.185 -14.316 1.00 94.88 88 VAL A C 1
ATOM 682 O O . VAL A 1 88 ? 11.247 13.790 -13.373 1.00 94.88 88 VAL A O 1
ATOM 685 N N . VAL A 1 89 ? 12.166 13.808 -15.428 1.00 93.88 89 VAL A N 1
ATOM 686 C CA . VAL A 1 89 ? 11.955 15.245 -15.661 1.00 93.88 89 VAL A CA 1
ATOM 687 C C . VAL A 1 89 ? 10.464 15.583 -15.610 1.00 93.88 89 VAL A C 1
ATOM 689 O O . VAL A 1 89 ? 10.071 16.505 -14.891 1.00 93.88 89 VAL A O 1
ATOM 692 N N . ILE A 1 90 ? 9.623 14.794 -16.284 1.00 95.06 90 ILE A N 1
ATOM 693 C CA . ILE A 1 90 ? 8.165 14.964 -16.267 1.00 95.06 90 ILE A CA 1
ATOM 694 C C . ILE A 1 90 ? 7.605 14.785 -14.845 1.00 95.06 90 ILE A C 1
ATOM 696 O O . ILE A 1 90 ? 6.819 15.620 -14.393 1.00 95.06 90 ILE A O 1
ATOM 700 N N . PHE A 1 91 ? 8.029 13.766 -14.090 1.00 94.25 91 PHE A N 1
ATOM 701 C CA . PHE A 1 91 ? 7.558 13.553 -12.712 1.00 94.25 91 PHE A CA 1
ATOM 702 C C . PHE A 1 91 ? 7.897 14.731 -11.794 1.00 94.25 91 PHE A C 1
ATOM 704 O O . PHE A 1 91 ? 7.036 15.204 -11.050 1.00 94.25 91 PHE A O 1
ATOM 711 N N . ARG A 1 92 ? 9.128 15.253 -11.885 1.00 90.50 92 ARG A N 1
ATOM 712 C CA . ARG A 1 92 ? 9.572 16.422 -11.111 1.00 90.50 92 ARG A CA 1
ATOM 713 C C . ARG A 1 92 ? 8.804 17.686 -11.490 1.00 90.50 92 ARG A C 1
ATOM 715 O O . ARG A 1 92 ? 8.372 18.412 -10.598 1.00 90.50 92 ARG A O 1
ATOM 722 N N . LYS A 1 93 ? 8.585 17.927 -12.788 1.00 92.19 93 LYS A N 1
ATOM 723 C CA . LYS A 1 93 ? 7.789 19.059 -13.300 1.00 92.19 93 LYS A CA 1
ATOM 724 C C . LYS A 1 93 ? 6.361 19.040 -12.745 1.00 92.19 93 LYS A C 1
ATOM 726 O O . LYS A 1 93 ? 5.844 20.086 -12.367 1.00 92.19 93 LYS A O 1
ATOM 731 N N . ASN A 1 94 ? 5.768 17.852 -12.616 1.00 89.94 94 ASN A N 1
ATOM 732 C CA . ASN A 1 94 ? 4.438 17.659 -12.029 1.00 89.94 94 ASN A CA 1
ATOM 733 C C . ASN A 1 94 ? 4.442 17.539 -10.493 1.00 89.94 94 ASN A C 1
ATOM 735 O O . ASN A 1 94 ? 3.388 17.320 -9.904 1.00 89.94 94 ASN A O 1
ATOM 739 N N . ARG A 1 95 ? 5.599 17.691 -9.830 1.00 85.75 95 ARG A N 1
ATOM 740 C CA . ARG A 1 95 ? 5.756 17.601 -8.364 1.00 85.75 95 ARG A CA 1
ATOM 741 C C . ARG A 1 95 ? 5.220 16.293 -7.763 1.00 85.75 95 ARG A C 1
ATOM 743 O O . ARG A 1 95 ? 4.723 16.280 -6.640 1.00 85.75 95 ARG A O 1
ATOM 750 N N . VAL A 1 96 ? 5.339 15.192 -8.500 1.00 86.62 96 VAL A N 1
ATOM 751 C CA . VAL A 1 96 ? 4.884 13.871 -8.052 1.00 86.62 96 VAL A CA 1
ATOM 752 C C . VAL A 1 96 ? 5.996 13.178 -7.270 1.00 86.62 96 VAL A C 1
ATOM 754 O O . VAL A 1 96 ? 7.153 13.170 -7.695 1.00 86.62 96 VAL A O 1
ATOM 757 N N . LEU A 1 97 ? 5.657 12.570 -6.131 1.00 86.62 97 LEU A N 1
ATOM 758 C CA . LEU A 1 97 ? 6.589 11.713 -5.400 1.00 86.62 97 LEU A CA 1
ATOM 759 C C . LEU A 1 97 ? 6.763 10.403 -6.165 1.00 86.62 97 LEU A C 1
ATOM 761 O O . LEU A 1 97 ? 5.773 9.764 -6.510 1.00 86.62 97 LEU A O 1
ATOM 765 N N . PHE A 1 98 ? 7.998 9.972 -6.416 1.00 90.75 98 PHE A N 1
ATOM 766 C CA . PHE A 1 98 ? 8.236 8.729 -7.147 1.00 90.75 98 PHE A CA 1
ATOM 767 C C . PHE A 1 98 ? 9.283 7.834 -6.486 1.00 90.75 98 PHE A C 1
ATOM 769 O O . PHE A 1 98 ? 10.308 8.310 -5.989 1.00 90.75 98 PHE A O 1
ATOM 776 N N . ASN A 1 99 ? 9.016 6.528 -6.548 1.00 91.75 99 ASN A N 1
ATOM 777 C CA . ASN A 1 99 ? 9.933 5.456 -6.170 1.00 91.75 99 ASN A CA 1
ATOM 778 C C . ASN A 1 99 ? 10.266 4.627 -7.412 1.00 91.75 99 ASN A C 1
ATOM 780 O O . ASN A 1 99 ? 9.392 4.389 -8.247 1.00 91.75 99 ASN A O 1
ATOM 784 N N . ILE A 1 100 ? 11.513 4.178 -7.536 1.00 95.38 100 ILE A N 1
ATOM 785 C CA . ILE A 1 100 ? 11.960 3.363 -8.673 1.00 95.38 100 ILE A CA 1
ATOM 786 C C . ILE A 1 100 ? 12.265 1.946 -8.205 1.00 95.38 100 ILE A C 1
ATOM 788 O O . ILE A 1 100 ? 13.066 1.753 -7.299 1.00 95.38 100 ILE A O 1
ATOM 792 N N . ILE A 1 101 ? 11.700 0.953 -8.880 1.00 96.56 101 ILE A N 1
ATOM 793 C CA . ILE A 1 101 ? 12.058 -0.453 -8.720 1.00 96.56 101 ILE A CA 1
ATOM 794 C C . ILE A 1 101 ? 12.731 -0.892 -10.013 1.00 96.56 101 ILE A C 1
ATOM 796 O O . ILE A 1 101 ? 12.100 -0.998 -11.067 1.00 96.56 101 ILE A O 1
ATOM 800 N N . ALA A 1 102 ? 14.040 -1.102 -9.941 1.00 96.81 102 ALA A N 1
ATOM 801 C CA . ALA A 1 102 ? 14.852 -1.430 -11.098 1.00 96.81 102 ALA A CA 1
ATOM 802 C C . ALA A 1 102 ? 15.319 -2.881 -11.038 1.00 96.81 102 ALA A C 1
ATOM 804 O O . ALA A 1 102 ? 16.093 -3.286 -10.164 1.00 96.81 102 ALA A O 1
ATOM 805 N N . LEU A 1 103 ? 14.866 -3.653 -12.020 1.00 95.75 103 LEU A N 1
ATOM 806 C CA . LEU A 1 103 ? 15.199 -5.053 -12.164 1.00 95.75 103 LEU A CA 1
ATOM 807 C C . LEU A 1 103 ? 16.560 -5.186 -12.856 1.00 95.75 103 LEU A C 1
ATOM 809 O O . LEU A 1 103 ? 16.704 -4.826 -14.025 1.00 95.75 103 LEU A O 1
ATOM 813 N N . GLN A 1 104 ? 17.584 -5.650 -12.136 1.00 93.06 104 GLN A N 1
ATOM 814 C CA . GLN A 1 104 ? 18.934 -5.751 -12.690 1.00 93.06 104 GLN A CA 1
ATOM 815 C C . GLN A 1 104 ? 19.116 -6.992 -13.559 1.00 93.06 104 GLN A C 1
ATOM 817 O O . GLN A 1 104 ? 18.542 -8.041 -13.274 1.00 93.06 104 GLN A O 1
ATOM 822 N N . SER A 1 105 ? 19.969 -6.853 -14.579 1.00 89.75 105 SER A N 1
ATOM 823 C CA . SER A 1 105 ? 20.389 -7.952 -15.453 1.00 89.75 105 SER A CA 1
ATOM 824 C C . SER A 1 105 ? 20.901 -9.164 -14.677 1.00 89.75 105 SER A C 1
ATOM 826 O O . SER A 1 105 ? 21.641 -9.004 -13.698 1.00 89.75 105 SER A O 1
ATOM 828 N N . PHE A 1 106 ? 20.619 -10.362 -15.180 1.00 86.75 106 PHE A N 1
ATOM 829 C CA . PHE A 1 106 ? 21.205 -11.593 -14.655 1.00 86.75 106 PHE A CA 1
ATOM 830 C C . PHE A 1 106 ? 22.684 -11.688 -15.033 1.00 86.75 106 PHE A C 1
ATOM 832 O O . PHE A 1 106 ? 23.116 -11.194 -16.073 1.00 86.75 106 PHE A O 1
ATOM 839 N N . ARG A 1 107 ? 23.478 -12.390 -14.215 1.00 80.44 107 ARG A N 1
ATOM 840 C CA . ARG A 1 107 ? 24.902 -12.636 -14.522 1.00 80.44 107 ARG A CA 1
ATOM 841 C C . ARG A 1 107 ? 25.111 -13.454 -15.801 1.00 80.44 107 ARG A C 1
ATOM 843 O O . ARG A 1 107 ? 26.172 -13.361 -16.400 1.00 80.44 107 ARG A O 1
ATOM 850 N N . ILE A 1 108 ? 24.111 -14.249 -16.181 1.00 82.62 108 ILE A N 1
ATOM 851 C CA . ILE A 1 108 ? 24.129 -15.122 -17.362 1.00 82.62 108 ILE A CA 1
ATOM 852 C C . ILE A 1 108 ? 23.801 -14.328 -18.641 1.00 82.62 108 ILE A C 1
ATOM 854 O O . ILE A 1 108 ? 24.091 -14.781 -19.744 1.00 82.62 108 ILE A O 1
ATOM 858 N N . GLU A 1 109 ? 23.226 -13.124 -18.524 1.00 82.31 109 GLU A N 1
ATOM 859 C CA . GLU A 1 109 ? 22.985 -12.272 -19.690 1.00 82.31 109 GLU A CA 1
ATOM 860 C C . GLU A 1 109 ? 24.296 -11.734 -20.276 1.00 82.31 109 GLU A C 1
ATOM 862 O O . GLU A 1 109 ? 25.295 -11.558 -19.574 1.00 82.31 109 GLU A O 1
ATOM 867 N N . ASN A 1 110 ? 24.270 -11.433 -21.577 1.00 87.69 110 ASN A N 1
ATOM 868 C CA . ASN A 1 110 ? 25.442 -10.983 -22.322 1.00 87.69 110 ASN A CA 1
ATOM 869 C C . ASN A 1 110 ? 26.047 -9.668 -21.785 1.00 87.69 110 ASN A C 1
ATOM 871 O O . ASN A 1 110 ? 25.383 -8.851 -21.143 1.00 87.69 110 ASN A O 1
ATOM 875 N N . THR A 1 111 ? 27.324 -9.438 -22.101 1.00 88.56 111 THR A N 1
ATOM 876 C CA . THR A 1 111 ? 28.101 -8.285 -21.618 1.00 88.56 111 THR A CA 1
ATOM 877 C C . THR A 1 111 ? 27.427 -6.945 -21.923 1.00 88.56 111 THR A C 1
ATOM 879 O O . THR A 1 111 ? 27.370 -6.075 -21.057 1.00 88.56 111 THR A O 1
ATOM 882 N N . ASN A 1 112 ? 26.817 -6.799 -23.104 1.00 90.81 112 ASN A N 1
ATOM 883 C CA . ASN A 1 112 ? 26.099 -5.580 -23.488 1.00 90.81 112 ASN A CA 1
ATOM 884 C C . ASN A 1 112 ? 24.909 -5.286 -22.549 1.00 90.81 112 ASN A C 1
ATOM 886 O O . ASN A 1 112 ? 24.739 -4.165 -22.071 1.00 90.81 112 ASN A O 1
ATOM 890 N N . LYS A 1 113 ? 24.103 -6.299 -22.204 1.00 90.06 113 LYS A N 1
ATOM 891 C CA . LYS A 1 113 ? 22.999 -6.163 -21.238 1.00 90.06 113 LYS A CA 1
ATOM 892 C C . LYS A 1 113 ? 23.498 -5.743 -19.860 1.00 90.06 113 LYS A C 1
ATOM 894 O O . LYS A 1 113 ? 22.879 -4.888 -19.223 1.00 90.06 113 LYS A O 1
ATOM 899 N N . GLN A 1 114 ? 24.634 -6.284 -19.428 1.00 91.06 114 GLN A N 1
ATOM 900 C CA . GLN A 1 114 ? 25.261 -5.902 -18.164 1.00 91.06 114 GLN A CA 1
ATOM 901 C C . GLN A 1 114 ? 25.772 -4.453 -18.186 1.00 91.06 114 GLN A C 1
ATOM 903 O O . GLN A 1 114 ? 25.616 -3.732 -17.200 1.00 91.06 114 GLN A O 1
ATOM 908 N N . GLU A 1 115 ? 26.345 -3.992 -19.297 1.00 92.25 115 GLU A N 1
ATOM 909 C CA . GLU A 1 115 ? 26.783 -2.602 -19.463 1.00 92.25 115 GLU A CA 1
ATOM 910 C C . GLU A 1 115 ? 25.615 -1.616 -19.454 1.00 92.25 115 GLU A C 1
ATOM 912 O O . GLU A 1 115 ? 25.667 -0.614 -18.736 1.00 92.25 115 GLU A O 1
ATOM 917 N N . ILE A 1 116 ? 24.538 -1.913 -20.190 1.00 93.88 116 ILE A N 1
ATOM 918 C CA . ILE A 1 116 ? 23.307 -1.110 -20.172 1.00 93.88 116 ILE A CA 1
ATOM 919 C C . ILE A 1 116 ? 22.754 -1.047 -18.745 1.00 93.88 116 ILE A C 1
ATOM 921 O O . ILE A 1 116 ? 22.509 0.039 -18.229 1.00 93.88 116 ILE A O 1
ATOM 925 N N . SER A 1 117 ? 22.659 -2.195 -18.070 1.00 95.19 117 SER A N 1
ATOM 926 C CA . SER A 1 117 ? 22.207 -2.299 -16.679 1.00 95.19 117 SER A CA 1
ATOM 927 C C . SER A 1 117 ? 23.030 -1.429 -15.725 1.00 95.19 117 SER A C 1
ATOM 929 O O . SER A 1 117 ? 22.461 -0.704 -14.902 1.00 95.19 117 SER A O 1
ATOM 931 N N . LYS A 1 118 ? 24.364 -1.419 -15.865 1.00 94.19 118 LYS A N 1
ATOM 932 C CA . LYS A 1 118 ? 25.258 -0.540 -15.092 1.00 94.19 118 LYS A CA 1
ATOM 933 C C . LYS A 1 118 ? 24.990 0.940 -15.380 1.00 94.19 118 LYS A C 1
ATOM 935 O O . LYS A 1 118 ? 24.843 1.708 -14.430 1.00 94.19 118 LYS A O 1
ATOM 940 N N . LYS A 1 119 ? 24.883 1.334 -16.656 1.00 95.69 119 LYS A N 1
ATOM 941 C CA . LYS A 1 119 ? 24.610 2.725 -17.068 1.00 95.69 119 LYS A CA 1
ATOM 942 C C . LYS A 1 119 ? 23.260 3.214 -16.545 1.00 95.69 119 LYS A C 1
ATOM 944 O O . LYS A 1 119 ? 23.199 4.248 -15.886 1.00 95.69 119 LYS A O 1
ATOM 949 N N . THR A 1 120 ? 22.193 2.445 -16.748 1.00 96.38 120 THR A N 1
ATOM 950 C CA . THR A 1 120 ? 20.857 2.778 -16.237 1.00 96.38 120 THR A CA 1
ATOM 951 C C . THR A 1 120 ? 20.836 2.834 -14.709 1.00 96.38 120 THR A C 1
ATOM 953 O O . THR A 1 120 ? 20.244 3.746 -14.140 1.00 96.38 120 THR A O 1
ATOM 956 N N . SER A 1 121 ? 21.532 1.922 -14.023 1.00 95.50 121 SER A N 1
ATOM 957 C CA . SER A 1 121 ? 21.638 1.961 -12.557 1.00 95.50 121 SER A CA 1
ATOM 958 C C . SER A 1 121 ? 22.362 3.213 -12.054 1.00 95.50 121 SER A C 1
ATOM 960 O O . SER A 1 121 ? 21.958 3.778 -11.039 1.00 95.50 121 SER A O 1
ATOM 962 N N . LEU A 1 122 ? 23.415 3.660 -12.748 1.00 95.38 122 LEU A N 1
ATOM 963 C CA . LEU A 1 122 ? 24.114 4.907 -12.430 1.00 95.38 122 LEU A CA 1
ATOM 964 C C . LEU A 1 122 ? 23.175 6.113 -12.581 1.00 95.38 122 LEU A C 1
ATOM 966 O O . LEU A 1 122 ? 23.082 6.923 -11.661 1.00 95.38 122 LEU A O 1
ATOM 970 N N . LEU A 1 123 ? 22.435 6.182 -13.693 1.00 94.88 123 LEU A N 1
ATOM 971 C CA . LEU A 1 123 ? 21.459 7.245 -13.946 1.00 94.88 123 LEU A CA 1
ATOM 972 C C . LEU A 1 123 ? 20.396 7.303 -12.843 1.00 94.88 123 LEU A C 1
ATOM 974 O O . LEU A 1 123 ? 20.153 8.363 -12.274 1.00 94.88 123 LEU A O 1
ATOM 978 N N . ILE A 1 124 ? 19.809 6.165 -12.464 1.00 96.12 124 ILE A N 1
ATOM 979 C CA . ILE A 1 124 ? 18.806 6.112 -11.386 1.00 96.12 124 ILE A CA 1
ATOM 980 C C . ILE A 1 124 ? 19.344 6.733 -10.091 1.00 96.12 124 ILE A C 1
ATOM 982 O O . ILE A 1 124 ? 18.665 7.556 -9.476 1.00 96.12 124 ILE A O 1
ATOM 986 N N . ARG A 1 125 ? 20.581 6.390 -9.710 1.00 93.94 125 ARG A N 1
ATOM 987 C CA . ARG A 1 125 ? 21.233 6.903 -8.494 1.00 93.94 125 ARG A CA 1
ATOM 988 C C . ARG A 1 125 ? 21.489 8.408 -8.536 1.00 93.94 125 ARG A C 1
ATOM 990 O O . ARG A 1 125 ? 21.457 9.048 -7.491 1.00 93.94 125 ARG A O 1
ATOM 997 N N . GLN A 1 126 ? 21.757 8.966 -9.716 1.00 93.69 126 GLN A N 1
ATOM 998 C CA . GLN A 1 126 ? 21.941 10.409 -9.898 1.00 93.69 126 GLN A CA 1
ATOM 999 C C . GLN A 1 126 ? 20.616 11.170 -9.764 1.00 93.69 126 GLN A C 1
ATOM 1001 O O . GLN A 1 126 ? 20.583 12.293 -9.264 1.00 93.69 126 GLN A O 1
ATOM 1006 N N . TYR A 1 127 ? 19.512 10.552 -10.185 1.00 90.00 127 TYR A N 1
ATOM 1007 C CA . TYR A 1 127 ? 18.206 11.196 -10.253 1.00 90.00 127 TYR A CA 1
ATOM 1008 C C . TYR A 1 127 ? 17.361 11.063 -8.978 1.00 90.00 127 TYR A C 1
ATOM 1010 O O . TYR A 1 127 ? 16.484 11.896 -8.740 1.00 90.00 127 TYR A O 1
ATOM 1018 N N . THR A 1 128 ? 17.577 10.057 -8.132 1.00 85.19 128 THR A N 1
ATOM 1019 C CA . THR A 1 128 ? 16.828 9.936 -6.873 1.00 85.19 128 THR A CA 1
ATOM 1020 C C . THR A 1 128 ? 17.559 9.080 -5.846 1.00 85.19 128 THR A C 1
ATOM 1022 O O . THR A 1 128 ? 18.404 8.259 -6.189 1.00 85.19 128 THR A O 1
ATOM 1025 N N . LYS A 1 129 ? 17.198 9.255 -4.570 1.00 83.88 129 LYS A N 1
ATOM 1026 C CA . LYS A 1 129 ? 17.552 8.333 -3.478 1.00 83.88 129 LYS A CA 1
ATOM 1027 C C . LYS A 1 129 ? 16.462 7.285 -3.220 1.00 83.88 129 LYS A C 1
ATOM 1029 O O . LYS A 1 129 ? 16.716 6.315 -2.519 1.00 83.88 129 LYS A O 1
ATOM 1034 N N . ASN A 1 130 ? 15.277 7.461 -3.806 1.00 84.69 130 ASN A N 1
ATOM 1035 C CA . ASN A 1 130 ? 14.127 6.577 -3.628 1.00 84.69 130 ASN A CA 1
ATOM 1036 C C . ASN A 1 130 ? 14.123 5.496 -4.713 1.00 84.69 130 ASN A C 1
ATOM 1038 O O . ASN A 1 130 ? 13.310 5.528 -5.642 1.00 84.69 130 ASN A O 1
ATOM 1042 N N . TYR A 1 131 ? 15.071 4.569 -4.631 1.00 92.75 131 TYR A N 1
ATOM 1043 C CA . TYR A 1 131 ? 15.153 3.440 -5.549 1.00 92.75 131 TYR A CA 1
ATOM 1044 C C . TYR A 1 131 ? 15.446 2.134 -4.816 1.00 92.75 131 TYR A C 1
ATOM 1046 O O . TYR A 1 131 ? 16.097 2.122 -3.776 1.00 92.75 131 TYR A O 1
ATOM 1054 N N . GLU A 1 132 ? 15.036 1.036 -5.434 1.00 93.69 132 GLU A N 1
ATOM 1055 C CA . GLU A 1 132 ? 15.355 -0.326 -5.034 1.00 93.69 132 GLU A CA 1
ATOM 1056 C C . GLU A 1 132 ? 15.866 -1.107 -6.244 1.00 93.69 132 GLU A C 1
ATOM 1058 O O . GLU A 1 132 ? 15.285 -1.062 -7.334 1.00 93.69 132 GLU A O 1
ATOM 1063 N N . PHE A 1 133 ? 16.978 -1.818 -6.058 1.00 94.81 133 PHE A N 1
ATOM 1064 C CA . PHE A 1 133 ? 17.563 -2.667 -7.092 1.00 94.81 133 PHE A CA 1
ATOM 1065 C C . PHE A 1 133 ? 17.316 -4.130 -6.765 1.00 94.81 133 PHE A C 1
ATOM 1067 O O . PHE A 1 133 ? 17.833 -4.656 -5.780 1.00 94.81 133 PHE A O 1
ATOM 1074 N N . ILE A 1 134 ? 16.603 -4.815 -7.652 1.00 92.81 134 ILE A N 1
ATOM 1075 C CA . ILE A 1 134 ? 16.341 -6.243 -7.504 1.00 92.81 134 ILE A CA 1
ATOM 1076 C C . ILE A 1 134 ? 17.415 -7.018 -8.2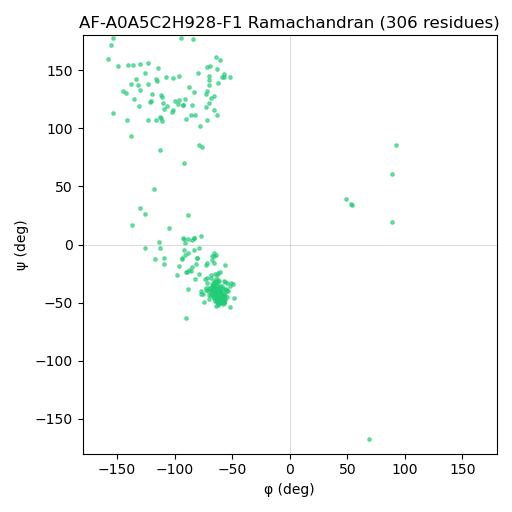57 1.00 92.81 134 ILE A C 1
ATOM 1078 O O . ILE A 1 134 ? 17.604 -6.851 -9.464 1.00 92.81 134 ILE A O 1
ATOM 1082 N N . ARG A 1 135 ? 18.140 -7.851 -7.508 1.00 90.00 135 ARG A N 1
ATOM 1083 C CA . ARG A 1 135 ? 19.164 -8.773 -7.998 1.00 90.00 135 ARG A CA 1
ATOM 1084 C C . ARG A 1 135 ? 18.776 -10.173 -7.562 1.00 90.00 135 ARG A C 1
ATOM 1086 O O . ARG A 1 135 ? 18.916 -10.492 -6.388 1.00 90.00 135 ARG A O 1
ATOM 1093 N N . GLU A 1 136 ? 18.322 -10.987 -8.500 1.00 86.56 136 GLU A N 1
ATOM 1094 C CA . GLU A 1 136 ? 18.041 -12.400 -8.262 1.00 86.56 136 GLU A CA 1
ATOM 1095 C C . GLU A 1 136 ? 18.719 -13.248 -9.333 1.00 86.56 136 GLU A C 1
ATOM 1097 O O . GLU A 1 136 ? 19.029 -12.767 -10.422 1.00 86.56 136 GLU A O 1
ATOM 1102 N N . SER A 1 137 ? 18.989 -14.509 -9.006 1.00 78.81 137 SER A N 1
ATOM 1103 C CA . SER A 1 137 ? 19.591 -15.469 -9.936 1.00 78.81 137 SER A CA 1
ATOM 1104 C C . SER A 1 137 ? 18.564 -16.163 -10.832 1.00 78.81 137 SER A C 1
ATOM 1106 O O . SER A 1 137 ? 18.943 -16.686 -11.875 1.00 78.81 137 SER A O 1
ATOM 1108 N N . ASN A 1 138 ? 17.286 -16.154 -10.441 1.00 82.19 138 ASN A N 1
ATOM 1109 C CA . ASN A 1 138 ? 16.179 -16.791 -11.153 1.00 82.19 138 ASN A CA 1
ATOM 1110 C C . ASN A 1 138 ? 15.137 -15.726 -11.564 1.00 82.19 138 ASN A C 1
ATOM 1112 O O . ASN A 1 138 ? 14.715 -14.966 -10.686 1.00 82.19 138 ASN A O 1
ATOM 1116 N N . PRO A 1 139 ? 14.701 -15.687 -12.841 1.00 82.06 139 PRO A N 1
ATOM 1117 C CA . PRO A 1 139 ? 13.619 -14.825 -13.320 1.00 82.06 139 PRO A CA 1
ATOM 1118 C C . PRO A 1 139 ? 12.342 -14.836 -12.474 1.00 82.06 139 PRO A C 1
ATOM 1120 O O . PRO A 1 139 ? 11.853 -13.771 -12.116 1.00 82.06 139 PRO A O 1
ATOM 1123 N N . GLU A 1 140 ? 11.845 -16.002 -12.063 1.00 84.00 140 GLU A N 1
ATOM 1124 C CA . GLU A 1 140 ? 10.598 -16.096 -11.289 1.00 84.00 140 GLU A CA 1
ATOM 1125 C C . GLU A 1 140 ? 10.724 -15.418 -9.921 1.00 84.00 140 GLU A C 1
ATOM 1127 O O . GLU A 1 140 ? 9.852 -14.660 -9.498 1.00 84.00 140 GLU A O 1
ATOM 1132 N N . LYS A 1 141 ? 11.854 -15.631 -9.233 1.00 85.00 141 LYS A N 1
ATOM 1133 C CA . LYS A 1 141 ? 12.139 -14.961 -7.953 1.00 85.00 141 LYS A CA 1
ATOM 1134 C C . LYS A 1 141 ? 12.280 -13.452 -8.129 1.00 85.00 141 LYS A C 1
ATOM 1136 O O . LYS A 1 141 ? 11.916 -12.695 -7.231 1.00 85.00 141 LYS A O 1
ATOM 1141 N N . HIS A 1 142 ? 12.807 -13.030 -9.275 1.00 85.69 142 HIS A N 1
ATOM 1142 C CA . HIS A 1 142 ? 12.973 -11.629 -9.650 1.00 85.69 142 HIS A CA 1
ATOM 1143 C C . HIS A 1 142 ? 11.619 -10.925 -9.748 1.00 85.69 142 HIS A C 1
ATOM 1145 O O . HIS A 1 142 ? 11.386 -9.927 -9.061 1.00 85.69 142 HIS A O 1
ATOM 1151 N N . ASP A 1 143 ? 10.700 -11.523 -10.506 1.00 89.69 143 ASP A N 1
ATOM 1152 C CA . ASP A 1 143 ? 9.353 -11.004 -10.717 1.00 89.69 143 ASP A CA 1
ATOM 1153 C C . ASP A 1 143 ? 8.527 -11.028 -9.424 1.00 89.69 143 ASP A C 1
ATOM 1155 O O . ASP A 1 143 ? 7.907 -10.023 -9.070 1.00 89.69 143 ASP A O 1
ATOM 1159 N N . ILE A 1 144 ? 8.578 -12.127 -8.658 1.00 88.31 144 ILE A N 1
ATOM 1160 C CA . ILE A 1 144 ? 7.898 -12.238 -7.355 1.00 88.31 144 ILE A CA 1
ATOM 1161 C C . ILE A 1 144 ? 8.375 -11.142 -6.400 1.00 88.31 144 ILE A C 1
ATOM 1163 O O . ILE A 1 144 ? 7.561 -10.489 -5.746 1.00 88.31 144 ILE A O 1
ATOM 1167 N N . LYS A 1 145 ? 9.687 -10.898 -6.328 1.00 89.00 145 LYS A N 1
ATOM 1168 C CA . LYS A 1 145 ? 10.249 -9.865 -5.454 1.00 89.00 145 LYS A CA 1
ATOM 1169 C C . LYS A 1 145 ? 9.841 -8.461 -5.893 1.00 89.00 145 LYS A C 1
ATOM 1171 O O . LYS A 1 145 ? 9.535 -7.635 -5.036 1.00 89.00 145 LYS A O 1
ATOM 1176 N N . ALA A 1 146 ? 9.788 -8.198 -7.200 1.00 91.50 146 ALA A N 1
ATOM 1177 C CA . ALA A 1 146 ? 9.317 -6.923 -7.735 1.00 91.50 146 ALA A CA 1
ATOM 1178 C C . ALA A 1 146 ? 7.844 -6.683 -7.398 1.00 91.50 146 ALA A C 1
ATOM 1180 O O . ALA A 1 146 ? 7.508 -5.631 -6.856 1.00 91.50 146 ALA A O 1
ATOM 1181 N N . VAL A 1 147 ? 6.990 -7.679 -7.640 1.00 91.38 147 VAL A N 1
ATOM 1182 C CA . VAL A 1 147 ? 5.569 -7.639 -7.278 1.00 91.38 147 VAL A CA 1
ATOM 1183 C C . VAL A 1 147 ? 5.404 -7.395 -5.780 1.00 91.38 147 VAL A C 1
ATOM 1185 O O . VAL A 1 147 ? 4.716 -6.456 -5.393 1.00 91.38 147 VAL A O 1
ATOM 1188 N N . ASN A 1 148 ? 6.088 -8.162 -4.930 1.00 85.75 148 ASN A N 1
ATOM 1189 C CA . ASN A 1 148 ? 5.988 -8.011 -3.478 1.00 85.75 148 ASN A CA 1
ATOM 1190 C C . ASN A 1 148 ? 6.415 -6.621 -3.007 1.00 85.75 148 ASN A C 1
ATOM 1192 O O . ASN A 1 148 ? 5.732 -6.031 -2.174 1.00 85.75 148 ASN A O 1
ATOM 1196 N N . LEU A 1 149 ? 7.490 -6.067 -3.569 1.00 86.62 149 LEU A N 1
ATOM 1197 C CA . LEU A 1 149 ? 7.959 -4.728 -3.228 1.00 86.62 149 LEU A CA 1
ATOM 1198 C C . LEU A 1 149 ? 6.959 -3.640 -3.658 1.00 86.62 149 LEU A C 1
ATOM 1200 O O . LEU A 1 149 ? 6.709 -2.696 -2.910 1.00 86.62 149 LEU A O 1
ATOM 1204 N N . ILE A 1 150 ? 6.338 -3.783 -4.833 1.00 88.56 150 ILE A N 1
ATOM 1205 C CA . ILE A 1 150 ? 5.268 -2.881 -5.289 1.00 88.56 150 ILE A CA 1
ATOM 1206 C C . ILE A 1 150 ? 4.079 -2.955 -4.334 1.00 88.56 150 ILE A C 1
ATOM 1208 O O . ILE A 1 150 ? 3.589 -1.916 -3.894 1.00 88.56 150 ILE A O 1
ATOM 1212 N N . LEU A 1 151 ? 3.660 -4.166 -3.959 1.00 82.31 151 LEU A N 1
ATOM 1213 C CA . LEU A 1 151 ? 2.585 -4.385 -2.991 1.00 82.31 151 LEU A CA 1
ATOM 1214 C C . LEU A 1 151 ? 2.946 -3.842 -1.598 1.00 82.31 151 LEU A C 1
ATOM 1216 O O . LEU A 1 151 ? 2.083 -3.342 -0.887 1.00 82.31 151 LEU A O 1
ATOM 1220 N N . GLU A 1 152 ? 4.220 -3.861 -1.205 1.00 75.12 152 GLU A N 1
ATOM 1221 C CA . GLU A 1 152 ? 4.685 -3.249 0.044 1.00 75.12 152 GLU A CA 1
ATOM 1222 C C . GLU A 1 152 ? 4.624 -1.720 0.035 1.00 75.12 152 GLU A C 1
ATOM 1224 O O . GLU A 1 152 ? 4.226 -1.131 1.038 1.00 75.12 152 GLU A O 1
ATOM 1229 N N . TYR A 1 153 ? 4.955 -1.061 -1.080 1.00 73.31 153 TYR A N 1
ATOM 1230 C CA . TYR A 1 153 ? 4.719 0.386 -1.241 1.00 73.31 153 TYR A CA 1
ATOM 1231 C C . TYR A 1 153 ? 3.229 0.754 -1.272 1.00 73.31 153 TYR A C 1
ATOM 1233 O O . TYR A 1 153 ? 2.853 1.934 -1.222 1.00 73.31 153 TYR A O 1
ATOM 1241 N N . SER A 1 154 ? 2.396 -0.272 -1.361 1.00 64.62 154 SER A N 1
ATOM 1242 C CA . SER A 1 154 ? 0.966 -0.204 -1.569 1.00 64.62 154 SER A CA 1
ATOM 1243 C C . SER A 1 154 ? 0.169 -0.703 -0.377 1.00 64.62 154 SER A C 1
ATOM 1245 O O . SER A 1 154 ? -1.054 -0.707 -0.451 1.00 64.62 154 SER A O 1
ATOM 1247 N N . ILE A 1 155 ? 0.839 -1.089 0.713 1.00 71.50 155 ILE A N 1
ATOM 1248 C CA . ILE A 1 155 ? 0.174 -1.780 1.806 1.00 71.50 155 ILE A CA 1
ATOM 1249 C C . ILE A 1 155 ? -0.846 -0.858 2.479 1.00 71.50 155 ILE A C 1
ATOM 1251 O O . ILE A 1 155 ? -0.519 0.208 3.006 1.00 71.50 155 ILE A O 1
ATOM 1255 N N . ASN A 1 156 ? -2.105 -1.262 2.371 1.00 76.75 156 ASN A N 1
ATOM 1256 C CA . ASN A 1 156 ? -3.243 -0.687 3.069 1.00 76.75 156 ASN A CA 1
ATOM 1257 C C . ASN A 1 156 ? -3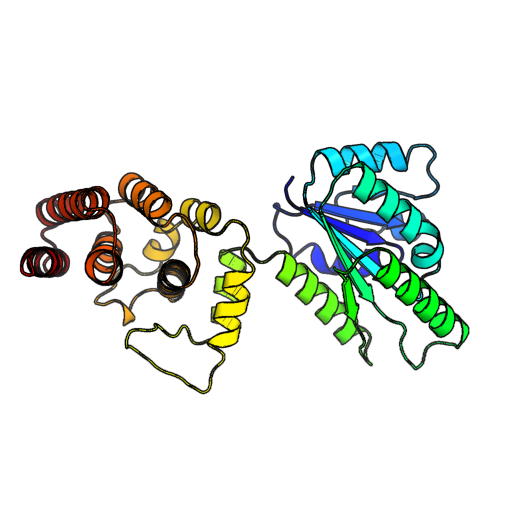.488 -1.495 4.360 1.00 76.75 156 ASN A C 1
ATOM 1259 O O . ASN A 1 156 ? -2.782 -2.475 4.639 1.00 76.75 156 ASN A O 1
ATOM 1263 N N . LEU A 1 157 ? -4.467 -1.092 5.170 1.00 82.19 157 LEU A N 1
ATOM 1264 C CA . LEU A 1 157 ? -4.740 -1.766 6.443 1.00 82.19 157 LEU A CA 1
ATOM 1265 C C . LEU A 1 157 ? -5.107 -3.244 6.245 1.00 82.19 157 LEU A C 1
ATOM 1267 O O . LEU A 1 157 ? -4.599 -4.113 6.956 1.00 82.19 157 LEU A O 1
ATOM 1271 N N . ARG A 1 158 ? -5.932 -3.540 5.238 1.00 82.06 158 ARG A N 1
ATOM 1272 C CA . ARG A 1 158 ? -6.372 -4.904 4.927 1.00 82.06 158 ARG A CA 1
ATOM 1273 C C . ARG A 1 158 ? -5.205 -5.817 4.544 1.00 82.06 158 ARG A C 1
ATOM 1275 O O . ARG A 1 158 ? -5.050 -6.884 5.129 1.00 82.06 158 ARG A O 1
ATOM 1282 N N . GLY A 1 159 ? -4.340 -5.368 3.639 1.00 78.69 159 GLY A N 1
ATOM 1283 C CA . GLY A 1 159 ? -3.168 -6.122 3.196 1.00 78.69 159 GLY A CA 1
ATOM 1284 C C . GLY A 1 159 ? -2.137 -6.324 4.310 1.00 78.69 159 GLY A C 1
ATOM 1285 O O . GLY A 1 159 ? -1.469 -7.356 4.356 1.00 78.69 159 GLY A O 1
ATOM 1286 N N . ALA A 1 160 ? -2.019 -5.377 5.249 1.00 80.25 160 ALA A N 1
ATOM 1287 C CA . ALA A 1 160 ? -1.201 -5.573 6.445 1.00 80.25 160 ALA A CA 1
ATOM 1288 C C . ALA A 1 160 ? -1.769 -6.677 7.346 1.00 80.25 160 ALA A C 1
ATOM 1290 O O . ALA A 1 160 ? -1.020 -7.559 7.767 1.00 80.25 160 ALA A O 1
ATOM 1291 N N . ILE A 1 161 ? -3.080 -6.662 7.599 1.00 82.31 161 ILE A N 1
ATOM 1292 C CA . ILE A 1 161 ? -3.776 -7.696 8.376 1.00 82.31 161 ILE A CA 1
ATOM 1293 C C . ILE A 1 161 ? -3.603 -9.076 7.727 1.00 82.31 161 ILE A C 1
ATOM 1295 O O . ILE A 1 161 ? -3.228 -10.026 8.413 1.00 82.31 161 ILE A O 1
ATOM 1299 N N . GLU A 1 162 ? -3.823 -9.192 6.417 1.00 80.44 162 GLU A N 1
ATOM 1300 C CA . GLU A 1 162 ? -3.693 -10.455 5.675 1.00 80.44 162 GLU A CA 1
ATOM 1301 C C . GLU A 1 162 ? -2.273 -11.020 5.767 1.00 80.44 162 GLU A C 1
ATOM 1303 O O . GLU A 1 162 ? -2.097 -12.162 6.192 1.00 80.44 162 GLU A O 1
ATOM 1308 N N . LYS A 1 163 ? -1.243 -10.201 5.513 1.00 77.00 163 LYS A N 1
ATOM 1309 C CA . LYS A 1 163 ? 0.156 -10.638 5.647 1.00 77.00 163 LYS A CA 1
ATOM 1310 C C . LYS A 1 163 ? 0.503 -11.084 7.063 1.00 77.00 163 LYS A C 1
ATOM 1312 O O . LYS A 1 163 ? 1.223 -12.070 7.231 1.00 77.00 163 LYS A O 1
ATOM 1317 N N . ILE A 1 164 ? 0.002 -10.376 8.077 1.00 77.44 164 ILE A N 1
ATOM 1318 C CA . ILE A 1 164 ? 0.194 -10.750 9.483 1.00 77.44 164 ILE A CA 1
ATOM 1319 C C . ILE A 1 164 ? -0.439 -12.117 9.764 1.00 77.44 164 ILE A C 1
ATOM 1321 O O . ILE A 1 164 ? 0.202 -12.964 10.387 1.00 77.44 164 ILE A O 1
ATOM 1325 N N . LYS A 1 165 ? -1.652 -12.367 9.260 1.00 75.56 165 LYS A N 1
ATOM 1326 C CA . LYS A 1 165 ? -2.347 -13.653 9.408 1.00 75.56 165 LYS A CA 1
ATOM 1327 C C . LYS A 1 165 ? -1.614 -14.795 8.710 1.00 75.56 165 LYS A C 1
ATOM 1329 O O . LYS A 1 165 ? -1.340 -15.813 9.342 1.00 75.56 165 LYS A O 1
ATOM 1334 N N . GLU A 1 166 ? -1.300 -14.627 7.428 1.00 75.94 166 GLU A N 1
ATOM 1335 C CA . GLU A 1 166 ? -0.680 -15.657 6.584 1.00 75.94 166 GLU A CA 1
ATOM 1336 C C . GLU A 1 166 ? 0.658 -16.125 7.148 1.00 75.94 166 GLU A C 1
ATOM 1338 O O . GLU A 1 166 ? 0.924 -17.323 7.242 1.00 75.94 166 GLU A O 1
ATOM 1343 N N . ASN A 1 167 ? 1.477 -15.172 7.591 1.00 71.50 167 ASN A N 1
ATOM 1344 C CA . ASN A 1 167 ? 2.805 -15.455 8.120 1.00 71.50 167 ASN A CA 1
ATOM 1345 C C . ASN A 1 167 ? 2.787 -15.742 9.627 1.00 71.50 167 ASN A C 1
ATOM 1347 O O . ASN A 1 167 ? 3.846 -15.918 10.227 1.00 71.50 167 ASN A O 1
ATOM 1351 N N . LYS A 1 168 ? 1.594 -15.795 10.244 1.00 72.69 168 LYS A N 1
ATOM 1352 C CA . LYS A 1 168 ? 1.396 -15.981 11.689 1.00 72.69 168 LYS A CA 1
ATOM 1353 C C . LYS A 1 168 ? 2.280 -15.029 12.505 1.00 72.69 168 LYS A C 1
ATOM 1355 O O . LYS A 1 168 ? 2.849 -15.424 13.523 1.00 72.69 168 LYS A O 1
ATOM 1360 N N . LEU A 1 169 ? 2.419 -13.788 12.028 1.00 70.19 169 LEU A N 1
ATOM 1361 C CA . LEU A 1 169 ? 3.273 -12.793 12.664 1.00 70.19 169 LEU A CA 1
ATOM 1362 C C . LEU A 1 169 ? 2.684 -12.457 14.024 1.00 70.19 169 LEU A C 1
ATOM 1364 O O . LEU A 1 169 ? 1.511 -12.102 14.150 1.00 70.19 169 LEU A O 1
ATOM 1368 N N . CYS A 1 170 ? 3.513 -12.554 15.052 1.00 68.56 170 CYS A N 1
ATOM 1369 C CA . CYS A 1 170 ? 3.081 -12.190 16.385 1.00 68.56 170 CYS A CA 1
ATOM 1370 C C . CYS A 1 170 ? 2.897 -10.676 16.494 1.00 68.56 170 CYS A C 1
ATOM 1372 O O . CYS A 1 170 ? 3.686 -9.880 15.983 1.00 68.56 170 CYS A O 1
ATOM 1374 N N . ILE A 1 171 ? 1.861 -10.281 17.221 1.00 61.97 171 ILE A N 1
ATOM 1375 C CA . ILE A 1 171 ? 1.486 -8.890 17.426 1.00 61.97 171 ILE A CA 1
ATOM 1376 C C . ILE A 1 171 ? 1.733 -8.585 18.903 1.00 61.97 171 ILE A C 1
ATOM 1378 O O . ILE A 1 171 ? 0.837 -8.697 19.732 1.00 61.97 171 ILE A O 1
ATOM 1382 N N . SER A 1 172 ? 2.987 -8.301 19.265 1.00 54.22 172 SER A N 1
ATOM 1383 C CA . SER A 1 172 ? 3.343 -8.058 20.670 1.00 54.22 172 SER A CA 1
ATOM 1384 C C . SER A 1 172 ? 2.752 -6.736 21.151 1.00 54.22 172 SER A C 1
ATOM 1386 O O . SER A 1 172 ? 3.116 -5.657 20.661 1.00 54.22 172 SER A O 1
ATOM 1388 N N . ASP A 1 173 ? 1.931 -6.788 22.195 1.00 53.88 173 ASP A N 1
ATOM 1389 C CA . ASP A 1 173 ? 1.683 -5.604 23.006 1.00 53.88 173 ASP A CA 1
ATOM 1390 C C . ASP A 1 173 ? 2.990 -5.163 23.702 1.00 53.88 173 ASP A C 1
ATOM 1392 O O . ASP A 1 173 ? 3.983 -5.892 23.745 1.00 53.88 173 ASP A O 1
ATOM 1396 N N . ALA A 1 174 ? 3.044 -3.920 24.166 1.00 47.72 174 ALA A N 1
ATOM 1397 C CA . ALA A 1 174 ? 4.144 -3.455 25.011 1.00 47.72 174 ALA A CA 1
ATOM 1398 C C . ALA A 1 174 ? 3.844 -3.653 26.511 1.00 47.72 174 ALA A C 1
ATOM 1400 O O . ALA A 1 174 ? 4.649 -3.234 27.335 1.00 47.72 174 ALA A O 1
ATOM 1401 N N . TYR A 1 17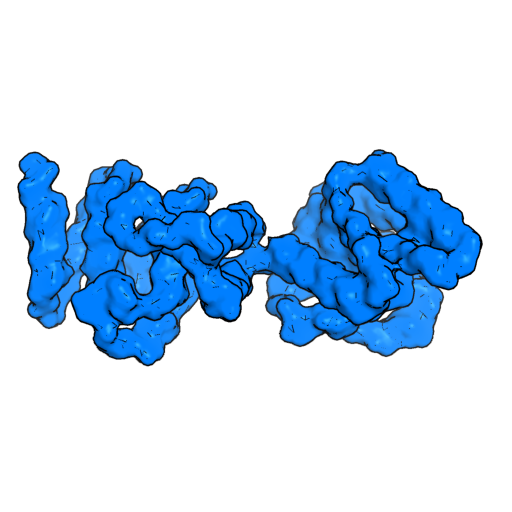5 ? 2.687 -4.230 26.870 1.00 48.09 175 TYR A N 1
ATOM 1402 C CA . TYR A 1 175 ? 2.129 -4.159 28.229 1.00 48.09 175 TYR A CA 1
ATOM 1403 C C . TYR A 1 175 ? 1.544 -5.473 28.778 1.00 48.09 175 TYR A C 1
ATOM 1405 O O . TYR A 1 175 ? 0.896 -5.463 29.819 1.00 48.09 175 TYR A O 1
ATOM 1413 N N . GLY A 1 176 ? 1.886 -6.604 28.167 1.00 45.16 176 GLY A N 1
ATOM 1414 C CA . GLY A 1 176 ? 1.738 -7.937 28.723 1.00 45.16 176 GLY A CA 1
ATOM 1415 C C . GLY A 1 176 ? 0.431 -8.636 28.383 1.00 45.16 176 GLY A C 1
ATOM 1416 O O . GLY A 1 176 ? -0.434 -8.689 29.241 1.00 45.16 176 GLY A O 1
ATOM 1417 N N . ILE A 1 177 ? 0.385 -9.308 27.226 1.00 39.12 177 ILE A N 1
ATOM 1418 C CA . ILE A 1 177 ? -0.017 -10.711 27.020 1.00 39.12 177 ILE A CA 1
ATOM 1419 C C . ILE A 1 177 ? 0.696 -11.224 25.755 1.00 39.12 177 ILE A C 1
ATOM 1421 O O . ILE A 1 177 ? 0.395 -10.806 24.642 1.00 39.12 177 ILE A O 1
ATOM 1425 N N . GLY A 1 178 ? 1.614 -12.181 25.933 1.00 35.03 178 GLY A N 1
ATOM 1426 C CA . GLY A 1 178 ? 2.205 -12.961 24.838 1.00 35.03 178 GLY A CA 1
ATOM 1427 C C . GLY A 1 178 ? 3.459 -12.356 24.210 1.00 35.03 178 GLY A C 1
ATOM 1428 O O . GLY A 1 178 ? 3.500 -12.089 23.012 1.00 35.03 178 GLY A O 1
ATOM 1429 N N . SER A 1 179 ? 4.513 -12.186 25.009 1.00 34.94 179 SER A N 1
ATOM 1430 C CA . SER A 1 179 ? 5.871 -11.988 24.511 1.00 34.94 179 SER A CA 1
ATOM 1431 C C . SER A 1 179 ? 6.322 -13.230 23.742 1.00 34.94 179 SER A C 1
ATOM 1433 O O . SER A 1 179 ? 6.574 -14.285 24.318 1.00 34.94 179 SER A O 1
ATOM 1435 N N . CYS A 1 180 ? 6.470 -13.105 22.429 1.00 43.28 180 CYS A N 1
ATOM 1436 C CA . CYS A 1 180 ? 7.279 -14.043 21.674 1.00 43.28 180 CYS A CA 1
ATOM 1437 C C . CYS A 1 180 ? 8.456 -13.280 21.071 1.00 43.28 180 CYS A C 1
ATOM 1439 O O . CYS A 1 180 ? 8.317 -12.470 20.155 1.00 43.28 180 CYS A O 1
ATOM 1441 N N . SER A 1 181 ? 9.631 -13.516 21.648 1.00 38.81 181 SER A N 1
ATOM 1442 C CA . SER A 1 181 ? 10.921 -12.971 21.222 1.00 38.81 181 SER A CA 1
ATOM 1443 C C . SER A 1 181 ? 11.491 -13.686 19.987 1.00 38.81 181 SER A C 1
ATOM 1445 O O . SER A 1 181 ? 12.617 -13.400 19.590 1.00 38.81 181 SER A O 1
ATOM 1447 N N . THR A 1 182 ? 10.725 -14.587 19.354 1.00 48.38 182 THR A N 1
ATOM 1448 C CA . THR A 1 182 ? 11.208 -15.484 18.290 1.00 48.38 182 THR A CA 1
ATOM 1449 C C . THR A 1 182 ? 10.418 -15.460 16.961 1.00 48.38 182 THR A C 1
ATOM 1451 O O . THR A 1 182 ? 10.868 -16.107 16.024 1.00 48.38 182 THR A O 1
ATOM 1454 N N . CYS A 1 183 ? 9.311 -14.709 16.790 1.00 54.28 183 CYS A N 1
ATOM 1455 C CA . CYS A 1 183 ? 8.333 -14.943 15.685 1.00 54.28 183 CYS A CA 1
ATOM 1456 C C . CYS A 1 183 ? 7.895 -13.735 14.802 1.00 54.28 183 CYS A C 1
ATOM 1458 O O . CYS A 1 183 ? 6.766 -13.707 14.317 1.00 54.28 183 CYS A O 1
ATOM 1460 N N . GLY A 1 184 ? 8.726 -12.716 14.558 1.00 52.38 184 GLY A N 1
ATOM 1461 C CA . GLY A 1 184 ? 8.392 -11.706 13.525 1.00 52.38 184 GLY A CA 1
ATOM 1462 C C . GLY A 1 184 ? 7.564 -10.489 13.976 1.00 52.38 184 GLY A C 1
ATOM 1463 O O . GLY A 1 184 ? 7.046 -9.756 13.136 1.00 52.38 184 GLY A O 1
ATOM 1464 N N . CYS A 1 185 ? 7.516 -10.178 15.279 1.00 62.38 185 CYS A N 1
ATOM 1465 C CA . CYS A 1 185 ? 6.916 -8.933 15.803 1.00 62.38 185 CYS A CA 1
ATOM 1466 C C . CYS A 1 185 ? 7.445 -7.657 15.117 1.00 62.38 185 CYS A C 1
ATOM 1468 O O . CYS A 1 185 ? 6.706 -6.700 14.893 1.00 62.38 185 CYS A O 1
ATOM 1470 N N . MET A 1 186 ? 8.734 -7.640 14.758 1.00 66.88 186 MET A N 1
ATOM 1471 C CA . MET A 1 186 ? 9.344 -6.524 14.027 1.00 66.88 186 MET A CA 1
ATOM 1472 C C . MET A 1 186 ? 8.823 -6.390 12.594 1.00 66.88 186 MET A C 1
ATOM 1474 O O . MET A 1 186 ? 8.830 -5.293 12.041 1.00 66.88 186 MET A O 1
ATOM 1478 N N . GLU A 1 187 ? 8.410 -7.490 11.972 1.00 71.50 187 GLU A N 1
ATOM 1479 C CA . GLU A 1 187 ? 7.896 -7.483 10.608 1.00 71.50 187 GLU A CA 1
ATOM 1480 C C . GLU A 1 187 ? 6.475 -6.922 10.568 1.00 71.50 187 GLU A C 1
ATOM 1482 O O . GLU A 1 187 ? 6.206 -6.034 9.761 1.00 71.50 187 GLU A O 1
ATOM 1487 N N . ALA A 1 188 ? 5.618 -7.317 11.515 1.00 75.12 188 ALA A N 1
ATOM 1488 C CA . ALA A 1 188 ? 4.297 -6.717 11.691 1.00 75.12 188 ALA A CA 1
ATOM 1489 C C . ALA A 1 188 ? 4.389 -5.196 11.930 1.00 75.12 188 ALA A C 1
ATOM 1491 O O . ALA A 1 188 ? 3.719 -4.422 11.250 1.00 75.12 188 ALA A O 1
ATOM 1492 N N . ASP A 1 189 ? 5.280 -4.747 12.824 1.00 74.69 189 ASP A N 1
ATOM 1493 C CA . ASP A 1 189 ? 5.506 -3.315 13.080 1.00 74.69 189 ASP A CA 1
ATOM 1494 C C . ASP A 1 189 ? 5.998 -2.565 11.826 1.00 74.69 189 ASP A C 1
ATOM 1496 O O . ASP A 1 189 ? 5.511 -1.477 11.513 1.00 74.69 189 ASP A O 1
ATOM 1500 N N . ARG A 1 190 ? 6.918 -3.160 11.052 1.00 75.81 190 ARG A N 1
ATOM 1501 C CA . ARG A 1 190 ? 7.388 -2.583 9.780 1.00 75.81 190 ARG A CA 1
ATOM 1502 C C . ARG A 1 190 ? 6.277 -2.480 8.740 1.00 75.81 190 ARG A C 1
ATOM 1504 O O . ARG A 1 190 ? 6.231 -1.476 8.036 1.00 75.81 190 ARG A O 1
ATOM 1511 N N . LEU A 1 191 ? 5.420 -3.494 8.616 1.00 76.88 191 LEU A N 1
ATOM 1512 C CA . LEU A 1 191 ? 4.289 -3.482 7.682 1.00 76.88 191 LEU A CA 1
ATOM 1513 C C . LEU A 1 191 ? 3.310 -2.366 8.042 1.00 76.88 191 LEU A C 1
ATOM 1515 O O . LEU A 1 191 ? 2.941 -1.562 7.194 1.00 76.88 191 LEU A O 1
ATOM 1519 N N . VAL A 1 192 ? 2.965 -2.272 9.321 1.00 78.38 192 VAL A N 1
ATOM 1520 C CA . VAL A 1 192 ? 2.028 -1.279 9.841 1.00 78.38 192 VAL A CA 1
ATOM 1521 C C . VAL A 1 192 ? 2.557 0.151 9.669 1.00 78.38 192 VAL A C 1
ATOM 1523 O O . VAL A 1 192 ? 1.819 1.034 9.238 1.00 78.38 192 VAL A O 1
ATOM 1526 N N . LYS A 1 193 ? 3.851 0.391 9.918 1.00 76.88 193 LYS A N 1
ATOM 1527 C CA . LYS A 1 193 ? 4.486 1.711 9.725 1.00 76.88 193 LYS A CA 1
ATOM 1528 C C . LYS A 1 193 ? 4.543 2.177 8.267 1.00 76.88 193 LYS A C 1
ATOM 1530 O O . LYS A 1 193 ? 4.782 3.358 8.031 1.00 76.88 193 LYS A O 1
ATOM 1535 N N . LYS A 1 194 ? 4.346 1.282 7.293 1.00 77.00 194 LYS A N 1
ATOM 1536 C CA . LYS A 1 194 ? 4.289 1.635 5.864 1.00 77.00 194 LYS A CA 1
ATOM 1537 C C . LYS A 1 194 ? 2.922 2.198 5.441 1.00 77.00 194 LYS A C 1
ATOM 1539 O O . LYS A 1 194 ? 2.821 2.739 4.340 1.00 77.00 194 LYS A O 1
ATOM 1544 N N . ILE A 1 195 ? 1.889 2.099 6.283 1.00 80.38 195 ILE A N 1
ATOM 1545 C CA . ILE A 1 195 ? 0.539 2.587 5.972 1.00 80.38 195 ILE A CA 1
ATOM 1546 C C . ILE A 1 195 ? 0.496 4.115 6.153 1.00 80.38 195 ILE A C 1
ATOM 1548 O O . ILE A 1 195 ? 0.419 4.619 7.270 1.00 80.38 195 ILE A O 1
ATOM 1552 N N . GLU A 1 196 ? 0.547 4.864 5.047 1.00 74.31 196 GLU A N 1
ATOM 1553 C CA . GLU A 1 196 ? 0.671 6.336 5.064 1.00 74.31 196 GLU A CA 1
ATOM 1554 C C . GLU A 1 196 ? -0.555 7.068 5.640 1.00 74.31 196 GLU A C 1
ATOM 1556 O O . GLU A 1 196 ? -0.391 8.087 6.301 1.00 74.31 196 GLU A O 1
ATOM 1561 N N . ASN A 1 197 ? -1.774 6.560 5.417 1.00 79.44 197 ASN A N 1
ATOM 1562 C CA . ASN A 1 197 ? -3.025 7.194 5.866 1.00 79.44 197 ASN A CA 1
ATOM 1563 C C . ASN A 1 197 ? -3.784 6.298 6.848 1.00 79.44 197 ASN A C 1
ATOM 1565 O O . ASN A 1 197 ? -4.979 6.066 6.684 1.00 79.44 197 ASN A O 1
ATOM 1569 N N . ILE A 1 198 ? -3.088 5.755 7.851 1.00 85.56 198 ILE A N 1
ATOM 1570 C CA . ILE A 1 198 ? -3.685 4.750 8.737 1.00 85.56 198 ILE A CA 1
ATOM 1571 C C . ILE A 1 198 ? -4.959 5.233 9.448 1.00 85.56 198 ILE A C 1
ATOM 1573 O O . ILE A 1 198 ? -5.860 4.447 9.705 1.00 85.56 198 ILE A O 1
ATOM 1577 N N . GLU A 1 199 ? -5.055 6.529 9.734 1.00 87.75 199 GLU A N 1
ATOM 1578 C CA . GLU A 1 199 ? -6.240 7.140 10.333 1.00 87.75 199 GLU A CA 1
ATOM 1579 C C . GLU A 1 199 ? -7.483 6.993 9.447 1.00 87.75 199 GLU A C 1
ATOM 1581 O O . GLU A 1 199 ? -8.519 6.533 9.923 1.00 87.75 199 GLU A O 1
ATOM 1586 N N . ASP A 1 200 ? -7.367 7.337 8.161 1.00 83.31 200 ASP A N 1
ATOM 1587 C CA . ASP A 1 200 ? -8.462 7.213 7.195 1.00 83.31 200 ASP A CA 1
ATOM 1588 C C . ASP A 1 200 ? -8.814 5.738 6.963 1.00 83.31 200 ASP A C 1
ATOM 1590 O O . ASP A 1 200 ? -9.987 5.380 6.901 1.00 83.31 200 ASP A O 1
ATOM 1594 N N . GLU A 1 201 ? -7.800 4.873 6.887 1.00 86.06 201 GLU A N 1
ATOM 1595 C CA . GLU A 1 201 ? -7.970 3.427 6.719 1.00 86.06 201 GLU A CA 1
ATOM 1596 C C . GLU A 1 201 ? -8.731 2.803 7.898 1.00 86.06 201 GLU A C 1
ATOM 1598 O O . GLU A 1 201 ? -9.644 2.013 7.687 1.00 86.06 201 GLU A O 1
ATOM 1603 N N . LEU A 1 202 ? -8.404 3.186 9.139 1.00 89.25 202 LEU A N 1
ATOM 1604 C CA . LEU A 1 202 ? -9.096 2.728 10.351 1.00 89.25 202 LEU A CA 1
ATOM 1605 C C . LEU A 1 202 ? -10.541 3.238 10.430 1.00 89.25 202 LEU A C 1
ATOM 1607 O O . LEU A 1 202 ? -11.420 2.523 10.910 1.00 89.25 202 LEU A O 1
ATOM 1611 N N . ILE A 1 203 ? -10.788 4.467 9.972 1.00 88.38 203 ILE A N 1
ATOM 1612 C CA . ILE A 1 203 ? -12.130 5.058 9.891 1.00 88.38 203 ILE A CA 1
ATOM 1613 C C . ILE A 1 203 ? -12.985 4.313 8.861 1.00 88.38 203 ILE A C 1
ATOM 1615 O O . ILE A 1 203 ? -14.147 4.023 9.119 1.00 88.38 203 ILE A O 1
ATOM 1619 N N . GLN A 1 204 ? -12.416 3.982 7.703 1.00 84.81 204 GLN A N 1
ATOM 1620 C CA . GLN A 1 204 ? -13.129 3.308 6.615 1.00 84.81 204 GLN A CA 1
ATOM 1621 C C . GLN A 1 204 ? -13.255 1.794 6.818 1.00 84.81 204 GLN A C 1
ATOM 1623 O O . GLN A 1 204 ? -13.996 1.137 6.086 1.00 84.81 204 GLN A O 1
ATOM 1628 N N . PHE A 1 205 ? -12.539 1.228 7.790 1.00 85.75 205 PHE A N 1
ATOM 1629 C CA . PHE A 1 205 ? -12.546 -0.205 8.025 1.00 85.75 205 PHE A CA 1
ATOM 1630 C C . PHE A 1 205 ? -13.903 -0.677 8.551 1.00 85.75 205 PHE A C 1
ATOM 1632 O O . PHE A 1 205 ? -14.399 -0.184 9.566 1.00 85.75 205 PHE A O 1
ATOM 1639 N N . ASN A 1 206 ? -14.497 -1.669 7.883 1.00 83.69 206 ASN A N 1
ATOM 1640 C CA . ASN A 1 206 ? -15.803 -2.185 8.273 1.00 83.69 206 ASN A CA 1
ATOM 1641 C C . ASN A 1 206 ? -15.693 -3.146 9.469 1.00 83.69 206 ASN A C 1
ATOM 1643 O O . ASN A 1 206 ? -15.598 -4.364 9.322 1.00 83.69 206 ASN A O 1
ATOM 1647 N N . ILE A 1 207 ? -15.704 -2.574 10.672 1.00 82.81 207 ILE A N 1
ATOM 1648 C CA . ILE A 1 207 ? -15.644 -3.321 11.935 1.00 82.81 207 ILE A CA 1
ATOM 1649 C C . ILE A 1 207 ? -16.868 -4.233 12.110 1.00 82.81 207 ILE A C 1
ATOM 1651 O O . ILE A 1 207 ? -16.739 -5.325 12.665 1.00 82.81 207 ILE A O 1
ATOM 1655 N N . ASP A 1 208 ? -18.039 -3.817 11.616 1.00 79.56 208 ASP A N 1
ATOM 1656 C CA . ASP A 1 208 ? -19.272 -4.601 11.730 1.00 79.56 208 ASP A CA 1
ATOM 1657 C C . ASP A 1 208 ? -19.152 -5.958 11.034 1.00 79.56 208 ASP A C 1
ATOM 1659 O O . ASP A 1 208 ? -19.631 -6.954 11.582 1.00 79.56 208 ASP A O 1
ATOM 1663 N N . ASP A 1 209 ? -18.530 -6.000 9.852 1.00 77.94 209 ASP A N 1
ATOM 1664 C CA . ASP A 1 209 ? -18.377 -7.234 9.072 1.00 77.94 209 ASP A CA 1
ATOM 1665 C C . ASP A 1 209 ? -17.519 -8.243 9.842 1.00 77.94 209 ASP A C 1
ATOM 1667 O O . ASP A 1 209 ? -17.916 -9.392 10.027 1.00 77.94 209 ASP A O 1
ATOM 1671 N N . ILE A 1 210 ? -16.405 -7.781 10.412 1.00 75.94 210 ILE A N 1
ATOM 1672 C CA . ILE A 1 210 ? -15.453 -8.614 11.165 1.00 75.94 210 ILE A CA 1
ATOM 1673 C C . ILE A 1 210 ? -16.078 -9.176 12.438 1.00 75.94 210 ILE A C 1
ATOM 1675 O O . ILE A 1 210 ? -15.842 -10.326 12.808 1.00 75.94 210 ILE A O 1
ATOM 1679 N N . ILE A 1 211 ? -16.878 -8.362 13.128 1.00 74.31 211 ILE A N 1
ATOM 1680 C CA . ILE A 1 211 ? -17.588 -8.796 14.332 1.00 74.31 211 ILE A CA 1
ATOM 1681 C C . ILE A 1 211 ? -18.705 -9.781 13.965 1.00 74.31 211 ILE A C 1
ATOM 1683 O O . ILE A 1 211 ? -18.931 -10.745 14.694 1.00 74.31 211 ILE A O 1
ATOM 1687 N N . SER A 1 212 ? -19.392 -9.573 12.837 1.00 64.88 212 SER A N 1
ATOM 1688 C CA . SER A 1 212 ? -20.536 -10.401 12.436 1.00 64.88 212 SER A CA 1
ATOM 1689 C C . SER A 1 212 ? -20.181 -11.859 12.135 1.00 64.88 212 SER A C 1
ATOM 1691 O O . SER A 1 212 ? -21.023 -12.734 12.329 1.00 64.88 212 SER A O 1
ATOM 1693 N N . GLU A 1 213 ? -18.933 -12.139 11.754 1.00 57.88 213 GLU A N 1
ATOM 1694 C CA . GLU A 1 213 ? -18.448 -13.501 11.503 1.00 57.88 213 GLU A CA 1
ATOM 1695 C C . GLU A 1 213 ? -18.246 -14.327 12.785 1.00 57.88 213 GLU A C 1
ATOM 1697 O O . GLU A 1 213 ? -18.175 -15.556 12.726 1.00 57.88 213 GLU A O 1
ATOM 1702 N N . LYS A 1 214 ? -18.167 -13.691 13.963 1.00 56.56 214 LYS A N 1
ATOM 1703 C CA . 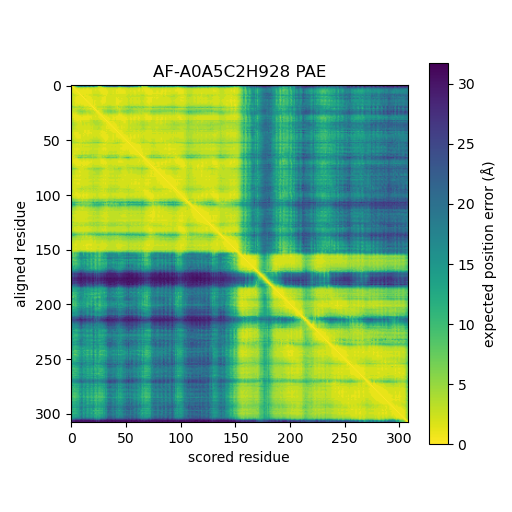LYS A 1 214 ? -17.952 -14.377 15.246 1.00 56.56 214 LYS A CA 1
ATOM 1704 C C . LYS A 1 214 ? -18.847 -13.783 16.330 1.00 56.56 214 LYS A C 1
ATOM 1706 O O . LYS A 1 214 ? -18.498 -12.829 17.012 1.00 56.56 214 LYS A O 1
ATOM 1711 N N . ALA A 1 215 ? -20.016 -14.394 16.510 1.00 52.09 215 ALA A N 1
ATOM 1712 C CA . ALA A 1 215 ? -21.099 -13.867 17.342 1.00 52.09 215 ALA A CA 1
ATOM 1713 C C . ALA A 1 215 ? -20.819 -13.812 18.862 1.00 52.09 215 ALA A C 1
ATOM 1715 O O . ALA A 1 215 ? -21.603 -13.210 19.592 1.00 52.09 215 ALA A O 1
ATOM 1716 N N . TYR A 1 216 ? -19.728 -14.403 19.363 1.00 57.38 216 TYR A N 1
ATOM 1717 C CA . TYR A 1 216 ? -19.443 -14.443 20.799 1.00 57.38 216 TYR A CA 1
ATOM 1718 C C . TYR A 1 216 ? -17.957 -14.254 21.097 1.00 57.38 216 TYR A C 1
ATOM 1720 O O . TYR A 1 216 ? -17.152 -15.164 20.924 1.00 57.38 216 TYR A O 1
ATOM 1728 N N . PHE A 1 217 ? -17.611 -13.075 21.614 1.00 60.97 217 PHE A N 1
ATOM 1729 C CA . PHE A 1 217 ? -16.321 -12.821 22.250 1.00 60.97 217 PHE A CA 1
ATOM 1730 C C . PHE A 1 217 ? -16.521 -12.828 23.764 1.00 60.97 217 PHE A C 1
ATOM 1732 O O . PHE A 1 217 ? -17.231 -11.973 24.298 1.00 60.97 217 PHE A O 1
ATOM 1739 N N . SER A 1 218 ? -15.934 -13.803 24.457 1.00 58.59 218 SER A N 1
ATOM 1740 C CA . SER A 1 218 ? -15.914 -13.851 25.927 1.00 58.59 218 SER A CA 1
ATOM 1741 C C . SER A 1 218 ? -14.763 -13.047 26.531 1.00 58.59 218 SER A C 1
ATOM 1743 O O . SER A 1 218 ? -14.851 -12.628 27.681 1.00 58.59 218 SER A O 1
ATOM 1745 N N . SER A 1 219 ? -13.692 -12.811 25.772 1.00 60.34 219 SER A N 1
ATOM 1746 C CA . SER A 1 219 ? -12.514 -12.054 26.196 1.00 60.34 219 SER A CA 1
ATOM 1747 C C . SER A 1 219 ? -11.776 -11.453 24.994 1.00 60.34 219 SER A C 1
ATOM 1749 O O . SER A 1 219 ? -12.059 -11.795 23.845 1.00 60.34 219 SER A O 1
ATOM 1751 N N . TYR A 1 220 ? -10.778 -10.594 25.237 1.00 60.00 220 TYR A N 1
ATOM 1752 C CA . TYR A 1 220 ? -9.928 -10.072 24.157 1.00 60.00 220 TYR A CA 1
ATOM 1753 C C . TYR A 1 220 ? -9.117 -11.166 23.444 1.00 60.00 220 TYR A C 1
ATOM 1755 O O . TYR A 1 220 ? -8.787 -11.009 22.272 1.00 60.00 220 TYR A O 1
ATOM 1763 N N . ARG A 1 221 ? -8.811 -12.285 24.120 1.00 63.56 221 ARG A N 1
ATOM 1764 C CA . ARG A 1 221 ? -8.122 -13.426 23.492 1.00 63.56 221 ARG A CA 1
ATOM 1765 C C . ARG A 1 221 ? -8.999 -14.123 22.461 1.00 63.56 221 ARG A C 1
ATOM 1767 O O . ARG A 1 221 ? -8.472 -14.713 21.526 1.00 63.56 221 ARG A O 1
ATOM 1774 N N . ASP A 1 222 ? -10.313 -14.018 22.628 1.00 65.50 222 ASP A N 1
ATOM 1775 C CA . ASP A 1 222 ? -11.300 -14.651 21.757 1.00 65.50 222 ASP A CA 1
ATOM 1776 C C . ASP A 1 222 ? -11.665 -13.763 20.559 1.00 65.50 222 ASP A C 1
ATOM 1778 O O . ASP A 1 222 ? -12.371 -14.208 19.653 1.00 65.50 222 ASP A O 1
ATOM 1782 N N . MET A 1 223 ? -11.182 -12.511 20.527 1.00 71.50 223 MET A N 1
ATOM 1783 C CA . MET A 1 223 ? -11.422 -11.608 19.405 1.00 71.50 223 MET A CA 1
ATOM 1784 C C . MET A 1 223 ? -10.798 -12.130 18.103 1.00 71.50 223 MET A C 1
ATOM 1786 O O . MET A 1 223 ? -9.762 -12.804 18.123 1.00 71.50 223 MET A O 1
ATOM 1790 N N . PRO A 1 224 ? -11.382 -11.783 16.941 1.00 76.56 224 PRO A N 1
ATOM 1791 C CA . PRO A 1 224 ? -10.793 -12.081 15.651 1.00 76.56 224 PRO A CA 1
ATOM 1792 C C . PRO A 1 224 ? -9.410 -11.434 15.577 1.00 76.56 224 PRO A C 1
ATOM 1794 O O . PRO A 1 224 ? -9.179 -10.338 16.101 1.00 76.56 224 PRO A O 1
ATOM 1797 N N . ILE A 1 225 ? -8.484 -12.123 14.917 1.00 73.69 225 ILE A N 1
ATOM 1798 C CA . ILE A 1 225 ? -7.103 -11.667 14.750 1.00 73.69 225 ILE A CA 1
ATOM 1799 C C . ILE A 1 225 ? -7.064 -10.262 14.126 1.00 73.69 225 ILE A C 1
ATOM 1801 O O . ILE A 1 225 ? -6.233 -9.450 14.507 1.00 73.69 225 ILE A O 1
ATOM 1805 N N . GLU A 1 226 ? -8.020 -9.933 13.258 1.00 77.88 226 GLU A N 1
ATOM 1806 C CA . GLU A 1 226 ? -8.209 -8.628 12.628 1.00 77.88 226 GLU A CA 1
ATOM 1807 C C . GLU A 1 226 ? -8.423 -7.512 13.656 1.00 77.88 226 GLU A C 1
ATOM 1809 O O . GLU A 1 226 ? -7.752 -6.484 13.587 1.00 77.88 226 GLU A O 1
ATOM 1814 N N . LEU A 1 227 ? -9.304 -7.714 14.645 1.00 79.75 227 LEU A N 1
ATOM 1815 C CA . LEU A 1 227 ? -9.534 -6.719 15.700 1.00 79.75 227 LEU A CA 1
ATOM 1816 C C . LEU A 1 227 ? -8.296 -6.568 16.586 1.00 79.75 227 LEU A C 1
ATOM 1818 O O . LEU A 1 227 ? -7.938 -5.450 16.954 1.00 79.75 227 LEU A O 1
ATOM 1822 N N . ASN A 1 228 ? -7.597 -7.670 16.866 1.00 76.81 228 ASN A N 1
ATOM 1823 C CA . ASN A 1 228 ? -6.330 -7.626 17.595 1.00 76.81 228 ASN A CA 1
ATOM 1824 C C . ASN A 1 228 ? -5.255 -6.836 16.825 1.00 76.81 228 ASN A C 1
ATOM 1826 O O . ASN A 1 228 ? -4.546 -6.025 17.425 1.00 76.81 228 ASN A O 1
ATOM 1830 N N . VAL A 1 229 ? -5.170 -6.997 15.497 1.00 75.69 229 VAL A N 1
ATOM 1831 C CA . VAL A 1 229 ? -4.290 -6.188 14.638 1.00 75.69 229 VAL A CA 1
ATOM 1832 C C . VAL A 1 229 ? -4.695 -4.714 14.686 1.00 75.69 229 VAL A C 1
ATOM 1834 O O . VAL A 1 229 ? -3.833 -3.867 14.897 1.00 75.69 229 VAL A O 1
ATOM 1837 N N . ILE A 1 230 ? -5.982 -4.388 14.533 1.00 81.75 230 ILE A N 1
ATOM 1838 C CA . ILE A 1 230 ? -6.481 -3.003 14.587 1.00 81.75 230 ILE A CA 1
ATOM 1839 C C . ILE A 1 230 ? -6.094 -2.338 15.907 1.00 81.75 230 ILE A C 1
ATOM 1841 O O . ILE A 1 230 ? -5.552 -1.234 15.909 1.00 81.75 230 ILE A O 1
ATOM 1845 N N . ILE A 1 231 ? -6.321 -3.024 17.026 1.00 78.75 231 ILE A N 1
ATOM 1846 C CA . ILE A 1 231 ? -5.969 -2.539 18.361 1.00 78.75 231 ILE A CA 1
ATOM 1847 C C . ILE A 1 231 ? -4.452 -2.326 18.474 1.00 78.75 231 ILE A C 1
ATOM 1849 O O . ILE A 1 231 ? -4.002 -1.298 18.980 1.00 78.75 231 ILE A O 1
ATOM 1853 N N . PHE A 1 232 ? -3.635 -3.242 17.952 1.00 75.94 232 PHE A N 1
ATOM 1854 C CA . PHE A 1 232 ? -2.182 -3.067 17.928 1.00 75.94 232 PHE A CA 1
ATOM 1855 C C . PHE A 1 232 ? -1.731 -1.871 17.093 1.00 75.94 232 PHE A C 1
ATOM 1857 O O . PHE A 1 232 ? -0.898 -1.086 17.550 1.00 75.94 232 PHE A O 1
ATOM 1864 N N . ILE A 1 233 ? -2.275 -1.721 15.886 1.00 74.00 233 ILE A N 1
ATOM 1865 C CA . ILE A 1 233 ? -1.987 -0.586 15.008 1.00 74.00 233 ILE A CA 1
ATOM 1866 C C . ILE A 1 233 ? -2.341 0.709 15.723 1.00 74.00 233 ILE A C 1
ATOM 1868 O O . ILE A 1 233 ? -1.534 1.642 15.766 1.00 74.00 233 ILE A O 1
ATOM 1872 N N . TYR A 1 234 ? -3.517 0.718 16.349 1.00 77.44 234 TYR A N 1
ATOM 1873 C CA . TYR A 1 234 ? -3.978 1.818 17.162 1.00 77.44 234 TYR A CA 1
ATOM 1874 C C . TYR A 1 234 ? -2.961 2.157 18.256 1.00 77.44 234 TYR A C 1
ATOM 1876 O O . TYR A 1 234 ? -2.709 3.329 18.485 1.00 77.44 234 TYR A O 1
ATOM 1884 N N . TYR A 1 235 ? -2.290 1.192 18.889 1.00 76.00 235 TYR A N 1
ATOM 1885 C CA . TYR A 1 235 ? -1.256 1.495 19.886 1.00 76.00 235 TYR A CA 1
ATOM 1886 C C . TYR A 1 235 ? 0.088 1.952 19.316 1.00 76.00 235 TYR A C 1
ATOM 1888 O O . TYR A 1 235 ? 0.707 2.856 19.884 1.00 76.00 235 TYR A O 1
ATOM 1896 N N . ARG A 1 236 ? 0.580 1.309 18.254 1.00 75.19 236 ARG A N 1
ATOM 1897 C CA . ARG A 1 236 ? 1.979 1.437 17.808 1.00 75.19 236 ARG A CA 1
ATOM 1898 C C . ARG A 1 236 ? 2.220 2.568 16.821 1.00 75.19 236 ARG A C 1
ATOM 1900 O O . ARG A 1 236 ? 3.353 3.038 16.726 1.00 75.19 236 ARG A O 1
ATOM 1907 N N . VAL A 1 237 ? 1.191 3.008 16.101 1.00 74.06 237 VAL A N 1
ATOM 1908 C CA . VAL A 1 237 ? 1.334 4.065 15.095 1.00 74.06 237 VAL A CA 1
ATOM 1909 C C . VAL A 1 237 ? 0.964 5.425 15.673 1.00 74.06 237 VAL A C 1
ATOM 1911 O O . VAL A 1 237 ? 0.070 5.571 16.514 1.00 74.06 237 VAL A O 1
ATOM 1914 N N . THR A 1 238 ? 1.680 6.445 15.214 1.00 80.81 238 THR A N 1
ATOM 1915 C CA . THR A 1 238 ? 1.405 7.842 15.538 1.00 80.81 238 THR A CA 1
ATOM 1916 C C . THR A 1 238 ? 0.435 8.412 14.504 1.00 80.81 238 THR A C 1
ATOM 1918 O O . THR A 1 238 ? 0.813 8.627 13.358 1.00 80.81 238 THR A O 1
ATOM 1921 N N . PHE A 1 239 ? -0.813 8.645 14.909 1.00 85.81 239 PHE A N 1
ATOM 1922 C CA . PHE A 1 239 ? -1.869 9.327 14.146 1.00 85.81 239 PHE A CA 1
ATOM 1923 C C . PHE A 1 239 ? -2.871 9.966 15.129 1.00 85.81 239 PHE A C 1
ATOM 1925 O O . PHE A 1 239 ? -2.718 9.792 16.346 1.00 85.81 239 PHE A O 1
ATOM 1932 N N . ASN A 1 240 ? -3.895 10.690 14.651 1.00 88.94 240 ASN A N 1
ATOM 1933 C CA . ASN A 1 240 ? -4.921 11.253 15.532 1.00 88.94 240 ASN A CA 1
ATOM 1934 C C . ASN A 1 240 ? -5.911 10.170 15.991 1.00 88.94 240 ASN A C 1
ATOM 1936 O O . ASN A 1 240 ? -7.000 9.972 15.452 1.00 88.94 240 ASN A O 1
ATOM 1940 N N . LYS A 1 241 ? -5.503 9.474 17.047 1.00 89.88 241 LYS A N 1
ATOM 1941 C CA . LYS A 1 241 ? -6.257 8.432 17.742 1.00 89.88 241 LYS A CA 1
ATOM 1942 C C . LYS A 1 241 ? -7.656 8.878 18.188 1.00 89.88 241 LYS A C 1
ATOM 1944 O O . LYS A 1 241 ? -8.616 8.128 18.031 1.00 89.88 241 LYS A O 1
ATOM 1949 N N . GLU A 1 242 ? -7.797 10.110 18.683 1.00 91.94 242 GLU A N 1
ATOM 1950 C CA . GLU A 1 242 ? -9.096 10.634 19.132 1.00 91.94 242 GLU A CA 1
ATOM 1951 C C . GLU A 1 242 ? -10.076 10.835 17.976 1.00 91.94 242 GLU A C 1
ATOM 1953 O O . GLU A 1 242 ? -11.276 10.617 18.151 1.00 91.94 242 GLU A O 1
ATOM 1958 N N . LYS A 1 243 ? -9.593 11.204 16.783 1.00 91.81 243 LYS A N 1
ATOM 1959 C CA . LYS A 1 243 ? -10.447 11.307 15.593 1.00 91.81 243 LYS A CA 1
ATOM 1960 C C . LYS A 1 243 ? -11.048 9.948 15.222 1.00 91.81 243 LYS A C 1
ATOM 1962 O O . LYS A 1 243 ? -12.256 9.866 15.015 1.00 91.81 243 LYS A O 1
ATOM 1967 N N . VAL A 1 244 ? -10.238 8.886 15.217 1.00 92.44 244 VAL A N 1
ATOM 1968 C CA . VAL A 1 244 ? -10.713 7.514 14.954 1.00 92.44 244 VAL A CA 1
ATOM 1969 C C . VAL A 1 244 ? -11.722 7.066 16.014 1.00 92.44 244 VAL A C 1
ATOM 1971 O O . VAL A 1 244 ? -12.790 6.566 15.671 1.00 92.44 244 VAL A O 1
ATOM 1974 N N . LEU A 1 245 ? -11.439 7.305 17.300 1.00 92.94 245 LEU A N 1
ATOM 1975 C CA . LEU A 1 245 ? -12.359 6.939 18.382 1.00 92.94 245 LEU A CA 1
ATOM 1976 C C . LEU A 1 245 ? -13.691 7.686 18.332 1.00 92.94 245 LEU A C 1
ATOM 1978 O O . LEU A 1 245 ? -14.719 7.071 18.595 1.00 92.94 245 LEU A O 1
ATOM 1982 N N . ASN A 1 246 ? -13.699 8.990 18.037 1.00 94.31 246 ASN A N 1
ATOM 1983 C CA . ASN A 1 246 ? -14.955 9.732 17.888 1.00 94.31 246 ASN A 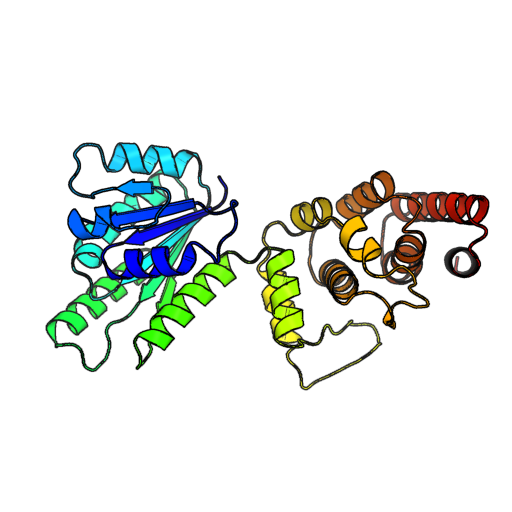CA 1
ATOM 1984 C C . ASN A 1 246 ? -15.776 9.159 16.726 1.00 94.31 246 ASN A C 1
ATOM 1986 O O . ASN A 1 246 ? -16.965 8.906 16.892 1.00 94.31 246 ASN A O 1
ATOM 1990 N N . PHE A 1 247 ? -15.129 8.882 15.589 1.00 93.56 247 PHE A N 1
ATOM 1991 C CA . PHE A 1 247 ? -15.807 8.285 14.444 1.00 93.56 247 PHE A CA 1
ATOM 1992 C C . PHE A 1 247 ? -16.423 6.921 14.793 1.00 93.56 247 PHE A C 1
ATOM 1994 O O . PHE A 1 247 ? -17.605 6.696 14.541 1.00 93.56 247 PHE A O 1
ATOM 2001 N N . TRP A 1 248 ? -15.664 6.019 15.420 1.00 92.56 248 TRP A N 1
ATOM 2002 C CA . TRP A 1 248 ? -16.187 4.711 15.826 1.00 92.56 248 TRP A CA 1
ATOM 2003 C C . TRP A 1 248 ? -17.314 4.821 16.853 1.00 92.56 248 TRP A C 1
ATOM 2005 O O . TRP A 1 248 ? -18.306 4.109 16.737 1.00 92.56 248 TRP A O 1
ATOM 2015 N N . LEU A 1 249 ? -17.209 5.731 17.821 1.00 93.00 249 LEU A N 1
ATOM 2016 C CA . LEU A 1 249 ? -18.256 5.953 18.819 1.00 93.00 249 LEU A CA 1
ATOM 2017 C C . LEU A 1 249 ? -19.613 6.296 18.179 1.00 93.00 249 LEU A C 1
ATOM 2019 O O . LEU A 1 249 ? -20.651 5.845 18.665 1.00 93.00 249 LEU A O 1
ATOM 2023 N N . GLU A 1 250 ? -19.587 7.085 17.103 1.00 90.38 250 GLU A N 1
ATOM 2024 C CA . GLU A 1 250 ? -20.772 7.561 16.380 1.00 90.38 250 GLU A CA 1
ATOM 2025 C C . GLU A 1 250 ? -21.319 6.538 15.373 1.00 90.38 250 GLU A C 1
ATOM 2027 O O . GLU A 1 250 ? -22.523 6.514 15.125 1.00 90.38 250 GLU A O 1
ATOM 2032 N N . ASN A 1 251 ? -20.461 5.684 14.806 1.00 90.25 251 ASN A N 1
ATOM 2033 C CA . ASN A 1 251 ? -20.819 4.826 13.669 1.00 90.25 251 ASN A CA 1
ATOM 2034 C C . ASN A 1 251 ? -20.936 3.331 14.011 1.00 90.25 251 ASN A C 1
ATOM 2036 O O . ASN A 1 251 ? -21.537 2.576 13.246 1.00 90.25 251 ASN A O 1
ATOM 2040 N N . LEU A 1 252 ? -20.393 2.874 15.145 1.00 89.19 252 LEU A N 1
ATOM 2041 C CA . LEU A 1 252 ? -20.511 1.474 15.557 1.00 89.19 252 LEU A CA 1
ATOM 2042 C C . LEU A 1 252 ? -21.932 1.145 16.019 1.00 89.19 252 LEU A C 1
ATOM 2044 O O . LEU A 1 252 ? -22.514 1.819 16.875 1.00 89.19 252 LEU A O 1
ATOM 2048 N N . LYS A 1 253 ? -22.465 0.032 15.509 1.00 88.75 253 LYS A N 1
ATOM 2049 C CA . LYS A 1 253 ? -23.766 -0.486 15.936 1.00 88.75 253 LYS A CA 1
ATOM 2050 C C . LYS A 1 253 ? -23.696 -1.033 17.360 1.00 88.75 253 LYS A C 1
ATOM 2052 O O . LYS A 1 253 ? -22.734 -1.691 17.745 1.00 88.75 253 LYS A O 1
ATOM 2057 N N . ASP A 1 254 ? -24.783 -0.861 18.107 1.00 88.69 254 ASP A N 1
ATOM 2058 C CA . ASP A 1 254 ? -24.932 -1.373 19.475 1.00 88.69 254 ASP A CA 1
ATOM 2059 C C . ASP A 1 254 ? -24.607 -2.869 19.628 1.00 88.69 254 ASP A C 1
ATOM 2061 O O . ASP A 1 254 ? -24.087 -3.286 20.662 1.00 88.69 254 ASP A O 1
ATOM 2065 N N . LYS A 1 255 ? -24.898 -3.677 18.595 1.00 82.88 255 LYS A N 1
ATOM 2066 C CA . LYS A 1 255 ? -24.609 -5.123 18.572 1.00 82.88 255 LYS A CA 1
ATOM 2067 C C . LYS A 1 255 ? -23.125 -5.441 18.825 1.00 82.88 255 LYS A C 1
ATOM 2069 O O . LYS A 1 255 ? -22.798 -6.555 19.214 1.00 82.88 255 LYS A O 1
ATOM 2074 N N . ASN A 1 256 ? -22.238 -4.457 18.668 1.00 84.94 256 ASN A N 1
ATOM 2075 C CA . ASN A 1 256 ? -20.800 -4.567 18.894 1.00 84.94 256 ASN A CA 1
ATOM 2076 C C . ASN A 1 256 ? -20.394 -4.268 20.349 1.00 84.94 256 ASN A C 1
ATOM 2078 O O . ASN A 1 256 ? -19.265 -3.850 20.595 1.00 84.94 256 ASN A O 1
ATOM 2082 N N . ILE A 1 257 ? -21.287 -4.452 21.326 1.00 87.00 257 ILE A N 1
ATOM 2083 C CA . ILE A 1 257 ? -21.065 -4.112 22.744 1.00 87.00 257 ILE A CA 1
ATOM 2084 C C . ILE A 1 257 ? -19.740 -4.648 23.318 1.00 87.00 257 ILE A C 1
ATOM 2086 O O . ILE A 1 257 ? -19.079 -3.967 24.098 1.00 87.00 257 ILE A O 1
ATOM 2090 N N . ARG A 1 258 ? -19.290 -5.827 22.871 1.00 82.75 258 ARG A N 1
ATOM 2091 C CA . ARG A 1 258 ? -17.991 -6.404 23.257 1.00 82.75 258 ARG A CA 1
ATOM 2092 C C . ARG A 1 258 ? -16.797 -5.605 22.746 1.00 82.75 258 ARG A C 1
ATOM 2094 O O . ARG A 1 258 ? -15.800 -5.491 23.447 1.00 82.75 258 ARG A O 1
ATOM 2101 N N . PHE A 1 259 ? -16.891 -5.030 21.553 1.00 85.19 259 PHE A N 1
ATOM 2102 C CA . PHE A 1 259 ? -15.843 -4.158 21.034 1.00 85.19 259 PHE A CA 1
ATOM 2103 C C . PHE A 1 259 ? -15.786 -2.842 21.818 1.00 85.19 259 PHE A C 1
ATOM 2105 O O . PHE A 1 259 ? -14.696 -2.376 22.140 1.00 85.19 259 PHE A O 1
ATOM 2112 N N . PHE A 1 260 ? -16.940 -2.295 22.224 1.00 89.94 260 PHE A N 1
ATOM 2113 C CA . PHE A 1 260 ? -16.978 -1.151 23.142 1.00 89.94 260 PHE A CA 1
ATOM 2114 C C . PHE A 1 260 ? -16.274 -1.453 24.472 1.00 89.94 260 PHE A C 1
ATOM 2116 O O . PHE A 1 260 ? -15.453 -0.653 24.916 1.00 89.94 260 PHE A O 1
ATOM 2123 N N . ASP A 1 261 ? -16.546 -2.622 25.060 1.00 87.81 261 ASP A N 1
ATOM 2124 C CA . ASP A 1 261 ? -15.914 -3.100 26.298 1.00 87.81 261 ASP A CA 1
ATOM 2125 C C . ASP A 1 261 ? -14.383 -3.152 26.176 1.00 87.81 261 ASP A C 1
ATOM 2127 O O . ASP A 1 261 ? -13.648 -2.566 26.972 1.00 87.81 261 ASP A O 1
ATOM 2131 N N . VAL A 1 262 ? -13.895 -3.759 25.095 1.00 84.19 262 VAL A N 1
ATOM 2132 C CA . VAL A 1 262 ? -12.463 -3.884 24.807 1.00 84.19 262 VAL A CA 1
ATOM 2133 C C . VAL A 1 262 ? -11.788 -2.526 24.629 1.00 84.19 262 VAL A C 1
ATOM 2135 O O . VAL A 1 262 ? -10.720 -2.302 25.201 1.00 84.19 262 VAL A O 1
ATOM 2138 N N . ILE A 1 263 ? -12.376 -1.614 23.849 1.00 88.56 263 ILE A N 1
ATOM 2139 C CA . ILE A 1 263 ? -11.809 -0.272 23.662 1.00 88.56 263 ILE A CA 1
ATOM 2140 C C . ILE A 1 263 ? -11.784 0.477 24.998 1.00 88.56 263 ILE A C 1
ATOM 2142 O O . ILE A 1 263 ? -10.774 1.091 25.345 1.00 88.56 263 ILE A O 1
ATOM 2146 N N . LEU A 1 264 ? -12.851 0.390 25.792 1.00 89.88 264 LEU A N 1
ATOM 2147 C CA . LEU A 1 264 ? -12.899 1.048 27.091 1.00 89.88 264 LEU A CA 1
ATOM 2148 C C . LEU A 1 264 ? -11.809 0.516 28.038 1.00 89.88 264 LEU A C 1
ATOM 2150 O O . LEU A 1 264 ? -11.060 1.308 28.616 1.00 89.88 264 LEU A O 1
ATOM 2154 N N . PHE A 1 265 ? -11.678 -0.807 28.152 1.00 84.81 265 PHE A N 1
ATOM 2155 C CA . PHE A 1 265 ? -10.747 -1.443 29.084 1.00 84.81 265 PHE A CA 1
ATOM 2156 C C . PHE A 1 265 ? -9.281 -1.350 28.642 1.00 84.81 265 PHE A C 1
ATOM 2158 O O . PHE A 1 265 ? -8.412 -0.982 29.434 1.00 84.81 265 PHE A O 1
ATOM 2165 N N . TYR A 1 266 ? -8.980 -1.698 27.389 1.00 78.44 266 TYR A N 1
ATOM 2166 C CA . TYR A 1 266 ? -7.599 -1.805 26.918 1.00 78.44 266 TYR A CA 1
ATOM 2167 C C . TYR A 1 266 ? -7.067 -0.481 26.380 1.00 78.44 266 TYR A C 1
ATOM 2169 O O . TYR A 1 266 ? -5.903 -0.159 26.617 1.00 78.44 266 TYR A O 1
ATOM 2177 N N . VAL A 1 267 ? -7.899 0.297 25.680 1.00 84.69 267 VAL A N 1
ATOM 2178 C CA . VAL A 1 267 ? -7.438 1.508 24.994 1.00 84.69 267 VAL A CA 1
ATOM 2179 C C . VAL A 1 267 ? -7.544 2.724 25.902 1.00 84.69 267 VAL A C 1
ATOM 2181 O O . VAL A 1 267 ? -6.533 3.347 26.224 1.00 84.69 267 VAL A O 1
ATOM 2184 N N . LEU A 1 268 ? -8.763 3.073 26.309 1.00 87.00 268 LEU A N 1
ATOM 2185 C CA . LEU A 1 268 ? -9.044 4.350 26.967 1.00 87.00 268 LEU A CA 1
ATOM 2186 C C . LEU A 1 268 ? -8.530 4.412 28.402 1.00 87.00 268 LEU A C 1
ATOM 2188 O O . LEU A 1 268 ? -8.028 5.454 28.823 1.00 87.00 268 LEU A O 1
ATOM 2192 N N . LYS A 1 269 ? -8.620 3.303 29.144 1.00 82.56 269 LYS A N 1
ATOM 2193 C CA . LYS A 1 269 ? -8.135 3.248 30.526 1.00 82.56 269 LYS A CA 1
ATOM 2194 C C . LYS A 1 269 ? -6.610 3.333 30.617 1.00 82.56 269 LYS A C 1
ATOM 2196 O O . LYS A 1 269 ? -6.080 4.008 31.492 1.00 82.56 269 LYS A O 1
ATOM 2201 N N . GLN A 1 270 ? -5.896 2.640 29.734 1.00 74.56 270 GLN A N 1
ATOM 2202 C CA . GLN A 1 270 ? -4.452 2.415 29.880 1.00 74.56 270 GLN A CA 1
ATOM 2203 C C . GLN A 1 270 ? -3.581 3.577 29.378 1.00 74.56 270 GLN A C 1
ATOM 2205 O O . GLN A 1 270 ? -2.350 3.497 29.452 1.00 74.56 270 GLN A O 1
ATOM 2210 N N . LYS A 1 271 ? -4.173 4.625 28.784 1.00 73.19 271 LYS A N 1
ATOM 2211 C CA . LYS A 1 271 ? -3.429 5.645 28.031 1.00 73.19 271 LYS A CA 1
ATOM 2212 C C . LYS A 1 271 ? -3.952 7.069 28.251 1.00 73.19 271 LYS A C 1
ATOM 2214 O O . LYS A 1 271 ? -5.125 7.263 28.575 1.00 73.19 271 LYS A O 1
ATOM 2219 N N . PRO A 1 272 ? -3.082 8.080 28.063 1.00 80.62 272 PRO A N 1
ATOM 2220 C CA . PRO A 1 272 ? -3.477 9.477 28.154 1.00 80.62 272 PRO A CA 1
ATOM 2221 C C . PRO A 1 272 ? -4.330 9.849 26.937 1.00 80.62 272 PRO A C 1
ATOM 2223 O O . PRO A 1 272 ? -3.832 9.978 25.821 1.00 80.62 272 PRO A O 1
ATOM 2226 N N . PHE A 1 273 ? -5.624 10.003 27.181 1.00 88.00 273 PHE A N 1
ATOM 2227 C CA . PHE A 1 273 ? -6.622 10.523 26.254 1.00 88.00 273 PHE A CA 1
ATOM 2228 C C . PHE A 1 273 ? -7.309 11.722 26.893 1.00 88.00 273 PHE A C 1
ATOM 2230 O O . PHE A 1 273 ? -7.341 11.810 28.125 1.00 88.00 273 PHE A O 1
ATOM 2237 N N . SER A 1 274 ? -7.870 12.617 26.077 1.00 90.44 274 SER A N 1
ATOM 2238 C CA . SER A 1 274 ? -8.635 13.745 26.594 1.00 90.44 274 SER A CA 1
ATOM 2239 C C . SER A 1 274 ? -9.792 13.279 27.481 1.00 90.44 274 SER A C 1
ATOM 2241 O O . SER A 1 274 ? -10.457 12.269 27.236 1.00 90.44 274 SER A O 1
ATOM 2243 N N . GLU A 1 275 ? -10.063 14.047 28.529 1.00 90.19 275 GLU A N 1
ATOM 2244 C CA . GLU A 1 275 ? -11.152 13.736 29.454 1.00 90.19 275 GLU A CA 1
ATOM 2245 C C . GLU A 1 275 ? -12.509 13.731 28.732 1.00 90.19 275 GLU A C 1
ATOM 2247 O O . GLU A 1 275 ? -13.396 12.927 29.013 1.00 90.19 275 GLU A O 1
ATOM 2252 N N . ASN A 1 276 ? -12.642 14.566 27.698 1.00 93.44 276 ASN A N 1
ATOM 2253 C CA . ASN A 1 276 ? -13.808 14.589 26.826 1.00 93.44 276 ASN A CA 1
ATOM 2254 C C . ASN A 1 276 ? -14.028 13.245 26.108 1.00 93.44 276 ASN A C 1
ATOM 2256 O O . ASN A 1 276 ? -15.136 12.707 26.162 1.00 93.44 276 ASN A O 1
ATOM 2260 N N . ILE A 1 277 ? -13.002 12.670 25.458 1.00 93.44 277 ILE A N 1
ATOM 2261 C CA . ILE A 1 277 ? -13.184 11.403 24.730 1.00 93.44 277 ILE A CA 1
ATOM 2262 C C . ILE A 1 277 ? -13.493 10.250 25.689 1.00 93.44 277 ILE A C 1
ATOM 2264 O O . ILE A 1 277 ? -14.402 9.466 25.417 1.00 93.44 277 ILE A O 1
ATOM 2268 N N . LYS A 1 278 ? -12.820 10.189 26.846 1.00 92.19 278 LYS A N 1
ATOM 2269 C CA . LYS A 1 278 ? -13.089 9.172 27.874 1.00 92.19 278 LYS A CA 1
ATOM 2270 C C . LYS A 1 278 ? -14.538 9.236 28.353 1.00 92.19 278 LYS A C 1
ATOM 2272 O O . LYS A 1 278 ? -15.238 8.226 28.323 1.00 92.19 278 LYS A O 1
ATOM 2277 N N . ASN A 1 279 ? -15.017 10.430 28.701 1.00 93.12 279 ASN A N 1
ATOM 2278 C CA . ASN A 1 279 ? -16.384 10.628 29.176 1.00 93.12 279 ASN A CA 1
ATOM 2279 C C . ASN A 1 279 ? -17.440 10.289 28.122 1.00 93.12 279 ASN A C 1
ATOM 2281 O O . ASN A 1 279 ? -18.453 9.670 28.449 1.00 93.12 279 ASN A O 1
ATOM 2285 N N . LYS A 1 280 ? -17.212 10.645 26.852 1.00 95.50 280 LYS A N 1
ATOM 2286 C CA . LYS A 1 280 ? -18.110 10.257 25.754 1.00 95.50 280 LYS A CA 1
ATOM 2287 C C . LYS A 1 280 ? -18.242 8.735 25.636 1.00 95.50 280 LYS A C 1
ATOM 2289 O O . LYS A 1 280 ? -19.355 8.222 25.519 1.00 95.50 280 LYS A O 1
ATOM 2294 N N . TRP A 1 281 ? -17.123 8.016 25.701 1.00 95.50 281 TRP A N 1
ATOM 2295 C CA . TRP A 1 281 ? -17.111 6.556 25.621 1.00 95.50 281 TRP A CA 1
ATOM 2296 C C . TRP A 1 281 ? -17.745 5.890 26.839 1.00 95.50 281 TRP A C 1
ATOM 2298 O O . TRP A 1 281 ? -18.552 4.980 26.662 1.00 95.50 281 TRP A O 1
ATOM 2308 N N . ILE A 1 282 ? -17.450 6.361 28.055 1.00 94.88 282 ILE A N 1
ATOM 2309 C CA . ILE A 1 282 ? -18.086 5.858 29.282 1.00 94.88 282 ILE A CA 1
ATOM 2310 C C . ILE A 1 282 ? -19.604 6.026 29.191 1.00 94.88 282 ILE A C 1
ATOM 2312 O O . ILE A 1 282 ? -20.318 5.037 29.329 1.00 94.88 282 ILE A O 1
ATOM 2316 N N . LYS A 1 283 ? -20.097 7.227 28.857 1.00 95.88 283 LYS A N 1
ATOM 2317 C CA . LYS A 1 283 ? -21.540 7.495 28.708 1.00 95.88 283 LYS A CA 1
ATOM 2318 C C . LYS A 1 283 ? -22.199 6.588 27.675 1.00 95.88 283 LYS A C 1
ATOM 2320 O O . LYS A 1 283 ? -23.288 6.062 27.897 1.00 95.88 283 LYS A O 1
ATOM 2325 N N . ARG A 1 284 ? -21.536 6.368 26.536 1.00 96.12 284 ARG A N 1
ATOM 2326 C CA . ARG A 1 284 ? -22.040 5.434 25.527 1.00 96.12 284 ARG A CA 1
ATOM 2327 C C . ARG A 1 284 ? -22.112 4.012 26.075 1.00 96.12 284 ARG A C 1
ATOM 2329 O O . ARG A 1 284 ? -23.135 3.357 25.895 1.00 96.12 284 ARG A O 1
ATOM 2336 N N . CYS A 1 285 ? -21.075 3.552 26.767 1.00 95.56 285 CYS A N 1
ATOM 2337 C CA . CYS A 1 285 ? -21.046 2.223 27.368 1.00 95.56 285 CYS A CA 1
ATOM 2338 C C . CYS A 1 285 ? -22.131 2.051 28.443 1.00 95.56 285 CYS A C 1
ATOM 2340 O O . CYS A 1 285 ? -22.772 1.006 28.483 1.00 95.56 285 CYS A O 1
ATOM 2342 N N . GLU A 1 286 ? -22.401 3.073 29.258 1.00 95.81 286 GLU A N 1
ATOM 2343 C CA . GLU A 1 286 ? -23.507 3.070 30.227 1.00 95.81 286 GLU A CA 1
ATOM 2344 C C . GLU A 1 286 ? -24.859 2.867 29.540 1.00 95.81 286 GLU A C 1
ATOM 2346 O O . GLU A 1 286 ? -25.596 1.956 29.913 1.00 95.81 286 GLU A O 1
ATOM 2351 N N . SER A 1 287 ? -25.131 3.620 28.466 1.00 96.12 287 SER A N 1
ATOM 2352 C CA . SER A 1 287 ? -26.371 3.461 27.690 1.00 96.12 287 SER A CA 1
ATOM 2353 C C . SER A 1 287 ? -26.534 2.046 27.113 1.00 96.12 287 SER A C 1
ATOM 2355 O O . SER A 1 287 ? -27.638 1.506 27.055 1.00 96.12 287 SER A O 1
ATOM 2357 N N . LEU A 1 288 ? -25.428 1.409 26.711 1.00 95.06 288 LEU A N 1
ATOM 2358 C CA . LEU A 1 288 ? -25.437 0.039 26.201 1.00 95.06 288 LEU A CA 1
ATOM 2359 C C . LEU A 1 288 ? -25.679 -0.981 27.324 1.00 95.06 288 LEU A C 1
ATOM 2361 O O . LEU A 1 288 ? -26.420 -1.942 27.123 1.00 95.06 288 LEU A O 1
ATOM 2365 N N . VAL A 1 289 ? -25.107 -0.773 28.514 1.00 94.81 289 VAL A N 1
ATOM 2366 C CA . VAL A 1 289 ? -25.367 -1.624 29.687 1.00 94.81 289 VAL A CA 1
ATOM 2367 C C . VAL A 1 289 ? -26.827 -1.546 30.116 1.00 94.81 289 VAL A C 1
ATOM 2369 O O . VAL A 1 289 ? -27.403 -2.580 30.444 1.00 94.81 289 VAL A O 1
ATOM 2372 N N . GLU A 1 290 ? -27.436 -0.361 30.110 1.00 94.12 290 GLU A N 1
ATOM 2373 C CA . GLU A 1 290 ? -28.863 -0.199 30.416 1.00 94.12 290 GLU A CA 1
ATOM 2374 C C . GLU A 1 290 ? -29.739 -0.936 29.400 1.00 94.12 290 GLU A C 1
ATOM 2376 O O . GLU A 1 290 ? -30.661 -1.657 29.780 1.00 94.12 290 GLU A O 1
ATOM 2381 N N . LYS A 1 291 ? -29.413 -0.815 28.109 1.00 95.25 291 LYS A N 1
ATOM 2382 C CA . LYS A 1 291 ? -30.193 -1.413 27.022 1.00 95.25 291 LYS A CA 1
ATOM 2383 C C . LYS A 1 291 ? -30.078 -2.937 26.939 1.00 95.25 291 LYS A C 1
ATOM 2385 O O . LYS A 1 291 ? -31.072 -3.600 26.659 1.00 95.25 291 LYS A O 1
ATOM 2390 N N . TYR A 1 292 ? -28.884 -3.494 27.147 1.00 92.69 292 TYR A N 1
ATOM 2391 C CA . TYR A 1 292 ? -28.607 -4.922 26.920 1.00 92.69 292 TYR A CA 1
ATOM 2392 C C . TYR A 1 292 ? -28.309 -5.718 28.196 1.00 92.69 292 TYR A C 1
ATOM 2394 O O . TYR A 1 292 ? -28.122 -6.93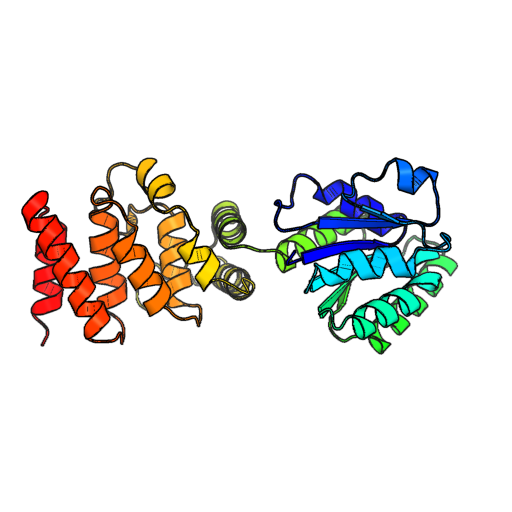0 28.124 1.00 92.69 292 TYR A O 1
ATOM 2402 N N . ASN A 1 293 ? -28.263 -5.067 29.364 1.00 91.06 293 ASN A N 1
ATOM 2403 C CA . ASN A 1 293 ? -27.927 -5.679 30.654 1.00 91.06 293 ASN A CA 1
ATOM 2404 C C . ASN A 1 293 ? -26.584 -6.445 30.642 1.00 91.06 293 ASN A C 1
ATOM 2406 O O . ASN A 1 293 ? -26.434 -7.475 31.302 1.00 91.06 293 ASN A O 1
ATOM 2410 N N . ASP A 1 294 ? -25.593 -5.950 29.890 1.00 89.19 294 ASP A N 1
ATOM 2411 C CA . ASP A 1 294 ? -24.305 -6.631 29.749 1.00 89.19 294 ASP A CA 1
ATOM 2412 C C . ASP A 1 294 ? -23.455 -6.523 31.022 1.00 89.19 294 ASP A C 1
ATOM 2414 O O . ASP A 1 294 ? -23.083 -5.434 31.471 1.00 89.19 294 ASP A O 1
ATOM 2418 N N . ARG A 1 295 ? -23.151 -7.681 31.616 1.00 89.06 295 ARG A N 1
ATOM 2419 C CA . ARG A 1 295 ? -22.432 -7.765 32.890 1.00 89.06 295 ARG A CA 1
ATOM 2420 C C . ARG A 1 295 ? -20.960 -7.361 32.779 1.00 89.06 295 ARG A C 1
ATOM 2422 O O . ARG A 1 295 ? -20.487 -6.645 33.656 1.00 89.06 295 ARG A O 1
ATOM 2429 N N . SER A 1 296 ? -20.255 -7.801 31.738 1.00 87.12 296 SER A N 1
ATOM 2430 C CA . SER A 1 296 ? -18.818 -7.521 31.575 1.00 87.12 296 SER A CA 1
ATOM 2431 C C . SER A 1 296 ? -18.581 -6.027 31.386 1.00 87.12 296 SER A C 1
ATOM 2433 O O . SER A 1 296 ? -17.813 -5.424 32.130 1.00 87.12 296 SER A O 1
ATOM 2435 N N . LEU A 1 297 ? -19.345 -5.391 30.490 1.00 90.44 297 LEU A N 1
ATOM 2436 C CA . LEU A 1 297 ? -19.211 -3.960 30.242 1.00 90.44 297 LEU A CA 1
ATOM 2437 C C . LEU A 1 297 ? -19.529 -3.141 31.502 1.00 90.44 297 LEU A C 1
ATOM 2439 O O . LEU A 1 297 ? -18.862 -2.146 31.785 1.00 90.44 297 LEU A O 1
ATOM 2443 N N . ARG A 1 298 ? -20.502 -3.582 32.312 1.00 93.69 298 ARG A N 1
ATOM 2444 C CA . ARG A 1 298 ? -20.794 -2.972 33.619 1.00 93.69 298 ARG A CA 1
ATOM 2445 C C . ARG A 1 298 ? -19.601 -3.052 34.571 1.00 93.69 298 ARG A C 1
ATOM 2447 O O . ARG A 1 298 ? -19.313 -2.073 35.261 1.00 93.69 298 ARG A O 1
ATOM 2454 N N . GLU A 1 299 ? -18.938 -4.202 34.642 1.00 90.81 299 GLU A N 1
ATOM 2455 C CA . GLU A 1 299 ? -17.740 -4.395 35.466 1.00 90.81 299 GLU A CA 1
ATOM 2456 C C . GLU A 1 299 ? -16.584 -3.509 34.967 1.00 90.81 299 GLU A C 1
ATOM 2458 O O . GLU A 1 299 ? -15.968 -2.810 35.775 1.00 90.81 299 GLU A O 1
ATOM 2463 N N . THR A 1 300 ? -16.376 -3.412 33.650 1.00 90.88 300 THR A N 1
ATOM 2464 C CA . THR A 1 300 ? -15.387 -2.509 33.039 1.00 90.88 300 THR A CA 1
ATOM 2465 C C . THR A 1 300 ? -15.661 -1.041 33.352 1.00 90.88 300 THR A C 1
ATOM 2467 O O . THR A 1 300 ? -14.745 -0.331 33.762 1.00 90.88 300 THR A O 1
ATOM 2470 N N . ILE A 1 301 ? -16.905 -0.564 33.224 1.00 93.44 301 ILE A N 1
ATOM 2471 C CA . ILE A 1 301 ? -17.261 0.826 33.560 1.00 93.44 301 ILE A CA 1
ATOM 2472 C C . ILE A 1 301 ? -16.951 1.117 35.029 1.00 93.44 301 ILE A C 1
ATOM 2474 O O . ILE A 1 301 ? -16.332 2.138 35.330 1.00 93.44 301 ILE A O 1
ATOM 2478 N N . ARG A 1 302 ? -17.342 0.220 35.948 1.00 91.31 302 ARG A N 1
ATOM 2479 C CA . ARG A 1 302 ? -17.023 0.366 37.378 1.00 91.31 302 ARG A CA 1
ATOM 2480 C C . ARG A 1 302 ? -15.519 0.472 37.588 1.00 91.31 302 ARG A C 1
ATOM 2482 O O . ARG A 1 302 ? -15.074 1.375 38.285 1.00 91.31 302 ARG A O 1
ATOM 2489 N N . TYR A 1 303 ? -14.754 -0.397 36.935 1.00 87.19 303 TYR A N 1
ATOM 2490 C CA . TYR A 1 303 ? -13.300 -0.402 37.021 1.00 87.19 303 TYR A CA 1
ATOM 2491 C C . TYR A 1 303 ? -12.656 0.857 36.420 1.00 87.19 303 TYR A C 1
ATOM 2493 O O . TYR A 1 303 ? -11.614 1.308 36.895 1.00 87.19 303 TYR A O 1
ATOM 2501 N N . CYS A 1 304 ? -13.235 1.443 35.372 1.00 85.75 304 CYS A N 1
ATOM 2502 C CA . CYS A 1 304 ? -12.762 2.704 34.800 1.00 85.75 304 CYS A CA 1
ATOM 2503 C C . CYS A 1 304 ? -13.063 3.909 35.699 1.00 85.75 304 CYS A C 1
ATOM 2505 O O . CYS A 1 304 ? -12.289 4.856 35.681 1.00 85.75 304 CYS A O 1
ATOM 2507 N N . LYS A 1 305 ? -14.136 3.858 36.499 1.00 84.75 305 LYS A N 1
ATOM 2508 C CA . LYS A 1 305 ? -14.522 4.924 37.439 1.00 84.75 305 LYS A CA 1
ATOM 2509 C C . LYS A 1 305 ? -13.868 4.822 38.818 1.00 84.75 305 LYS A C 1
ATOM 2511 O O . LYS A 1 305 ? -13.834 5.804 39.540 1.00 84.75 305 LYS A O 1
ATOM 2516 N N . SER A 1 306 ? -13.406 3.639 39.217 1.00 77.81 306 SER A N 1
ATOM 2517 C CA . SER A 1 306 ? -12.939 3.373 40.584 1.00 77.81 306 SER A CA 1
ATOM 2518 C C . SER A 1 306 ? -11.491 3.796 40.868 1.00 77.81 306 SER A C 1
ATOM 2520 O O . SER A 1 306 ? -10.982 3.441 41.924 1.00 77.81 306 SER A O 1
ATOM 2522 N N . ASN A 1 307 ? -10.813 4.465 39.930 1.00 54.12 307 ASN A N 1
ATOM 2523 C CA . ASN A 1 307 ? -9.382 4.793 40.013 1.00 54.12 307 ASN A CA 1
ATOM 2524 C C . ASN A 1 307 ? -9.082 6.300 39.838 1.00 54.12 307 ASN A C 1
ATOM 2526 O O . ASN A 1 307 ? -7.972 6.633 39.421 1.00 54.12 307 ASN A O 1
ATOM 2530 N N . ASP A 1 308 ? -10.042 7.172 40.159 1.00 47.59 308 ASP A N 1
ATOM 2531 C CA . ASP A 1 308 ? -9.756 8.571 40.520 1.00 47.59 308 ASP A CA 1
ATOM 2532 C C . ASP A 1 308 ? -9.559 8.689 42.039 1.00 47.59 308 ASP A C 1
ATOM 2534 O O . ASP A 1 308 ? -10.406 8.137 42.784 1.00 47.59 308 ASP A O 1
#

Sequence (308 aa):
MKKLIIGLGGCGNNIINLLQDKIDDSFKTLSIQKDLQLLAISQANFKLNPKDNDFEKKLNTLLQYSNKVILVLGAAGTSSLLYFENLVVIFRKNRVLFNIIALQSFRIENTNKQEISKKTSLLIRQYTKNYEFIRESNPEKHDIKAVNLILEYSINLRGAIEKIKENKLCISDAYGIGSCSTCGCMEADRLVKKIENIEDELIQFNIDDIISEKAYFSSYRDMPIELNVIIFIYYRVTFNKEKVLNFWLENLKDKNIRFFDVILFYVLKQKPFSENIKNKWIKRCESLVEKYNDRSLRETIRYCKSND

pLDDT: mean 84.81, std 12.87, range [34.94, 97.94]

Organism: NCBI:txid1080223